Protein AF-A0A7J7IR38-F1 (afdb_monomer_lite)

Foldseek 3Di:
DPPPDDDDDDDDFDDDPNHGQDPVVLVVCLQVQVQVVNCSSVVHFDKKKFKWFFDDDPWLKTKTFTPDIPDAGGHAQFKFWWWKKKWFDDPPDPPDDTDDIFTAIWIKHFHWDDPVVCVVDPDDPDPPRGGTMIIIHGPPDPPPDVDDDDDDDDDDDDPSSVSVVVSSVVGGIIIMMIGTDHTRPDDDPDDPDPPPPDDDDDDD

Secondary structure (DSSP, 8-state):
-PPTTPPP--PPPPEETTEE--HHHHHHHHHTT-HHHHHHHHTS-EEEEEEEEEE--SSSSEEEEEEEESSPPS-SSEEEEEEEEEEEE--SSTTPPPPPPEEEEEEEEEEPPPGGGGGG----S-------EEEEEE---TT--SS-------S---HHHHHHHHHHHH-SEEEEEEEEEEEESS--S-SS------------

Structure (mmCIF, N/CA/C/O backbone):
data_AF-A0A7J7IR38-F1
#
_entry.id   AF-A0A7J7IR38-F1
#
loop_
_atom_site.group_PDB
_atom_site.id
_atom_site.type_symbol
_atom_site.label_atom_id
_atom_site.label_alt_id
_atom_site.label_comp_id
_atom_site.label_asym_id
_atom_site.label_entity_id
_atom_site.label_seq_id
_atom_site.pdbx_PDB_ins_code
_atom_site.Cartn_x
_atom_site.Cartn_y
_atom_site.Cartn_z
_atom_site.occupancy
_atom_site.B_iso_or_equiv
_atom_site.auth_seq_id
_atom_site.auth_comp_id
_atom_site.auth_asym_id
_atom_site.auth_atom_id
_atom_site.pdbx_PDB_model_num
ATOM 1 N N . MET A 1 1 ? -44.142 15.093 18.381 1.00 50.03 1 MET A N 1
ATOM 2 C CA . MET A 1 1 ? -44.569 13.919 17.598 1.00 50.03 1 MET A CA 1
ATOM 3 C C . MET A 1 1 ? -43.376 13.480 16.770 1.00 50.03 1 MET A C 1
ATOM 5 O O . MET A 1 1 ? -42.933 14.245 15.925 1.00 50.03 1 MET A O 1
ATOM 9 N N . SER A 1 2 ? -42.785 12.334 17.112 1.00 55.84 2 SER A N 1
ATOM 10 C CA . SER A 1 2 ? -41.841 11.638 16.227 1.00 55.84 2 SER A CA 1
ATOM 11 C C . SER A 1 2 ? -42.630 11.167 15.000 1.00 55.84 2 SER A C 1
ATOM 13 O O . SER A 1 2 ? -43.775 10.765 15.197 1.00 55.84 2 SER A O 1
ATOM 15 N N . PRO A 1 3 ? -42.102 11.240 13.768 1.00 60.88 3 PRO A N 1
ATOM 16 C CA . PRO A 1 3 ? -42.825 10.753 12.600 1.00 60.88 3 PRO A CA 1
ATOM 17 C C . PRO A 1 3 ? -43.054 9.245 12.753 1.00 60.88 3 PRO A C 1
ATOM 19 O O . PRO A 1 3 ? -42.098 8.482 12.913 1.00 60.88 3 PRO A O 1
ATOM 22 N N . ASP A 1 4 ? -44.322 8.835 12.768 1.00 63.75 4 ASP A N 1
ATOM 23 C CA . ASP A 1 4 ? -44.730 7.437 12.889 1.00 63.75 4 ASP A CA 1
ATOM 24 C C . ASP A 1 4 ? -44.111 6.611 11.749 1.00 63.75 4 ASP A C 1
ATOM 26 O O . ASP A 1 4 ? -44.234 6.964 10.576 1.00 63.75 4 ASP A O 1
ATOM 30 N N . GLY A 1 5 ? -43.416 5.521 12.098 1.00 79.94 5 GLY A N 1
ATOM 31 C CA . GLY A 1 5 ? -42.883 4.541 11.139 1.00 79.94 5 GLY A CA 1
ATOM 32 C C . GLY A 1 5 ? -41.358 4.380 11.075 1.00 79.94 5 GLY A C 1
ATOM 33 O O . GLY A 1 5 ? -40.891 3.497 10.361 1.00 79.94 5 GLY A O 1
ATOM 34 N N . TRP A 1 6 ? -40.567 5.162 11.817 1.00 80.38 6 TRP A N 1
ATOM 35 C CA . TRP A 1 6 ? -39.107 4.981 11.866 1.00 80.38 6 TRP A CA 1
ATOM 36 C C . TRP A 1 6 ? -38.689 4.061 13.018 1.00 80.38 6 TRP A C 1
ATOM 38 O O . TRP A 1 6 ? -38.962 4.350 14.182 1.00 80.38 6 TRP A O 1
ATOM 48 N N . VAL A 1 7 ? -37.991 2.968 12.694 1.00 83.81 7 VAL A N 1
ATOM 49 C CA . VAL A 1 7 ? -37.337 2.094 13.678 1.00 83.81 7 VAL A CA 1
ATOM 50 C C . VAL A 1 7 ? -35.882 2.529 13.807 1.00 83.81 7 VAL A C 1
ATOM 52 O O . VAL A 1 7 ? -35.126 2.489 12.840 1.00 83.81 7 VAL A O 1
ATOM 55 N N . PHE A 1 8 ? -35.498 2.957 15.007 1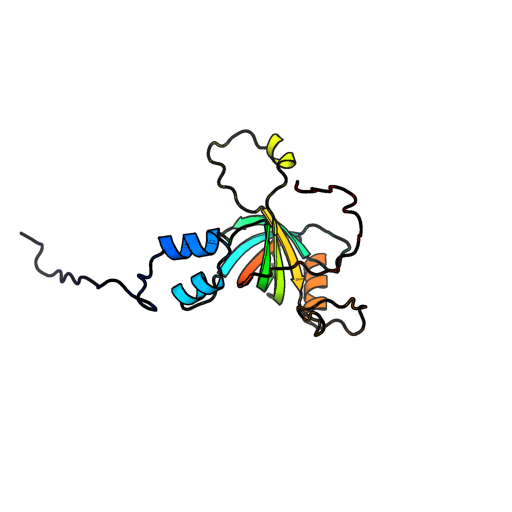.00 88.38 8 PHE A N 1
ATOM 56 C CA . PHE A 1 8 ? -34.117 3.293 15.330 1.00 88.38 8 PHE A CA 1
ATOM 57 C C . PHE A 1 8 ? -33.473 2.109 16.041 1.00 88.38 8 PHE A C 1
ATOM 59 O O . PHE A 1 8 ? -33.938 1.688 17.098 1.00 88.38 8 PHE A O 1
ATOM 66 N N . GLU A 1 9 ? -32.382 1.603 15.480 1.00 90.81 9 GLU A N 1
ATOM 67 C CA . GLU A 1 9 ? -31.562 0.575 16.105 1.00 90.81 9 GLU A CA 1
ATOM 68 C C . GLU A 1 9 ? -30.197 1.165 16.451 1.00 90.81 9 GLU A C 1
ATOM 70 O O . GLU A 1 9 ? -29.534 1.787 15.619 1.00 90.81 9 GLU A O 1
ATOM 75 N N . THR A 1 10 ? -29.774 0.992 17.702 1.00 93.19 10 THR A N 1
ATOM 76 C CA . THR A 1 10 ? -28.423 1.372 18.122 1.00 93.19 10 THR A CA 1
ATOM 77 C C . THR A 1 10 ? -27.516 0.164 18.010 1.00 93.19 10 THR A C 1
ATOM 79 O O . THR A 1 10 ? -27.647 -0.788 18.776 1.00 93.19 10 THR A O 1
ATOM 82 N N . VAL A 1 11 ? -26.565 0.224 17.082 1.00 93.81 11 VAL A N 1
ATOM 83 C CA . VAL A 1 11 ? -25.568 -0.834 16.924 1.00 93.81 11 VAL A CA 1
ATOM 84 C C . VAL A 1 11 ? -24.503 -0.690 18.020 1.00 93.81 11 VAL A C 1
ATOM 86 O O . VAL A 1 11 ? -23.908 0.387 18.155 1.00 93.81 11 VAL A O 1
ATOM 89 N N . PRO A 1 12 ? -24.240 -1.738 18.822 1.00 92.81 12 PRO A N 1
ATOM 90 C CA . PRO A 1 12 ? -23.190 -1.698 19.830 1.00 92.81 12 PRO A CA 1
ATOM 91 C C . PRO A 1 12 ? -21.798 -1.568 19.184 1.00 92.81 12 PRO A C 1
ATOM 93 O O . PRO A 1 12 ? -21.595 -1.959 18.033 1.00 92.81 12 PRO A O 1
ATOM 96 N N . PRO A 1 13 ? -20.802 -1.023 19.906 1.00 92.06 13 PRO A N 1
ATOM 97 C CA . PRO A 1 13 ? -19.456 -0.874 19.370 1.00 92.06 13 PRO A CA 1
ATOM 98 C C . PRO A 1 13 ? -18.820 -2.236 19.070 1.00 92.06 13 PRO A C 1
ATOM 100 O O . PRO A 1 13 ? -18.824 -3.133 19.910 1.00 92.06 13 PRO A O 1
ATOM 103 N N . VAL A 1 14 ? -18.200 -2.350 17.895 1.00 93.62 14 VAL A N 1
ATOM 104 C CA . VAL A 1 14 ? -17.443 -3.543 17.504 1.00 93.62 14 VAL A CA 1
ATOM 105 C C . VAL A 1 14 ? -16.131 -3.605 18.286 1.00 93.62 14 VAL A C 1
ATOM 107 O O . VAL A 1 14 ? -15.370 -2.630 18.334 1.00 93.62 14 VAL A O 1
ATOM 110 N N . LEU A 1 15 ? -15.869 -4.764 18.887 1.00 92.94 15 LEU A N 1
ATOM 111 C CA . LEU A 1 15 ? -14.636 -5.073 19.601 1.00 92.94 15 LEU A CA 1
ATOM 112 C C . LEU A 1 15 ? -13.869 -6.171 18.862 1.00 92.94 15 LEU A C 1
ATOM 114 O O . LEU A 1 15 ? -14.466 -7.140 18.403 1.00 92.94 15 LEU A O 1
ATOM 118 N N . GLN A 1 16 ? -12.548 -6.044 18.808 1.00 87.31 16 GLN A N 1
ATOM 119 C CA . GLN A 1 16 ? -11.640 -7.070 18.308 1.00 87.31 16 GLN A CA 1
ATOM 120 C C . GLN A 1 16 ? -10.489 -7.223 19.299 1.00 87.31 16 GLN A C 1
ATOM 122 O O . GLN A 1 16 ? -9.850 -6.235 19.656 1.00 87.31 16 GLN A O 1
ATOM 127 N N . ASP A 1 17 ? -10.263 -8.440 19.794 1.00 86.88 17 ASP A N 1
ATOM 128 C CA . ASP A 1 17 ? -9.280 -8.736 20.849 1.00 86.88 17 ASP A CA 1
ATOM 129 C C . ASP A 1 17 ? -9.435 -7.846 22.102 1.00 86.88 17 ASP A C 1
ATOM 131 O O . ASP A 1 17 ? -8.460 -7.409 22.709 1.00 86.88 17 ASP A O 1
ATOM 135 N N . GLY A 1 18 ? -10.682 -7.531 22.472 1.00 87.25 18 GLY A N 1
ATOM 136 C CA . GLY A 1 18 ? -11.005 -6.654 23.605 1.00 87.25 18 GLY A CA 1
ATOM 137 C C . GLY A 1 18 ? -10.846 -5.155 23.321 1.00 87.25 18 GLY A C 1
ATOM 138 O O . GLY A 1 18 ? -11.092 -4.329 24.197 1.00 87.25 18 GLY A O 1
ATOM 139 N N . GLU A 1 19 ? -10.479 -4.776 22.097 1.00 87.38 19 GLU A N 1
ATOM 140 C CA . GLU A 1 19 ? -10.237 -3.391 21.710 1.00 87.38 19 GLU A CA 1
ATOM 141 C C . GLU A 1 19 ? -11.331 -2.849 20.790 1.00 87.38 19 GLU A C 1
ATOM 143 O O . GLU A 1 19 ? -11.737 -3.496 19.828 1.00 87.38 19 GLU A O 1
ATOM 148 N N . LYS A 1 20 ? -11.777 -1.610 21.032 1.00 92.06 20 LYS A N 1
ATOM 149 C CA . LYS A 1 20 ? -12.749 -0.941 20.157 1.00 92.06 20 LYS A CA 1
ATOM 150 C C . LYS A 1 20 ? -12.165 -0.684 18.765 1.00 92.06 20 LYS A C 1
ATOM 152 O O . LYS A 1 20 ? -11.183 0.056 18.625 1.00 92.06 20 LYS A O 1
ATOM 157 N N . VAL A 1 21 ? -12.839 -1.211 17.746 1.00 93.31 21 VAL A N 1
ATOM 158 C CA . VAL A 1 21 ? -12.556 -0.931 16.335 1.00 93.31 21 VAL A CA 1
ATOM 159 C C . VAL A 1 21 ? -13.025 0.489 16.012 1.00 93.31 21 VAL A C 1
ATOM 161 O O . VAL A 1 21 ? -14.161 0.873 16.291 1.00 93.31 21 VAL A O 1
ATOM 164 N N . SER A 1 22 ? -12.127 1.320 15.478 1.00 93.88 22 SER A N 1
ATOM 165 C CA . SER A 1 22 ? -12.463 2.693 15.078 1.00 93.88 22 SER A CA 1
ATOM 166 C C . SER A 1 22 ? -11.486 3.249 14.047 1.00 93.88 22 SER A C 1
ATOM 168 O O . SER A 1 22 ? -10.279 3.003 14.120 1.00 93.88 22 SER A O 1
ATOM 170 N N . SER A 1 23 ? -11.978 4.099 13.145 1.00 91.19 23 SER A N 1
ATOM 171 C CA . SER A 1 23 ? -11.159 4.732 12.101 1.00 91.19 23 SER A CA 1
ATOM 172 C C . SER A 1 23 ? -10.002 5.554 12.679 1.00 91.19 23 SER A C 1
ATOM 174 O O . SER A 1 23 ? -8.892 5.534 12.156 1.00 91.19 23 SER A O 1
ATOM 176 N N . SER A 1 24 ? -10.214 6.235 13.810 1.00 92.31 24 SER A N 1
ATOM 177 C CA . SER A 1 24 ? -9.162 7.006 14.492 1.00 92.31 24 SER A CA 1
ATOM 178 C C . SER A 1 24 ? -8.029 6.141 15.044 1.00 92.31 24 SER A C 1
ATOM 180 O O . SER A 1 24 ? -6.928 6.640 15.274 1.00 92.31 24 SER A O 1
ATOM 182 N N . ARG A 1 25 ? -8.276 4.854 15.292 1.00 91.88 25 ARG A N 1
ATOM 183 C CA . ARG A 1 25 ? -7.247 3.914 15.737 1.00 91.88 25 ARG A CA 1
ATOM 184 C C . ARG A 1 25 ? -6.493 3.318 14.552 1.00 91.88 25 ARG A C 1
ATOM 186 O O . ARG A 1 25 ? -5.267 3.323 14.579 1.00 91.88 25 ARG A O 1
ATOM 193 N N . VAL A 1 26 ? -7.205 2.948 13.485 1.00 92.19 26 VAL A N 1
ATOM 194 C CA . VAL A 1 26 ? -6.598 2.543 12.205 1.00 92.19 26 VAL A CA 1
ATOM 195 C C . VAL A 1 26 ? -5.638 3.622 11.696 1.00 92.19 26 VAL A C 1
ATOM 197 O O . VAL A 1 26 ? -4.472 3.330 11.449 1.00 92.19 26 VAL A O 1
ATOM 200 N N . ARG A 1 27 ? -6.073 4.890 11.653 1.00 91.31 27 ARG A N 1
ATOM 201 C CA . ARG A 1 27 ? -5.214 6.018 11.248 1.00 91.31 27 ARG A CA 1
ATOM 202 C C . ARG A 1 27 ? -3.949 6.142 12.099 1.00 91.31 27 ARG A C 1
ATOM 204 O O . ARG A 1 27 ? -2.879 6.373 11.555 1.00 91.31 27 ARG A O 1
ATOM 211 N N . ARG A 1 28 ? -4.037 5.932 13.419 1.00 91.25 28 ARG A N 1
ATOM 212 C CA . ARG A 1 28 ? -2.861 5.941 14.312 1.00 91.25 28 ARG A CA 1
ATOM 213 C C . ARG A 1 28 ? -1.898 4.785 14.033 1.00 91.25 28 ARG A C 1
ATOM 215 O O . ARG A 1 28 ? -0.684 4.981 14.089 1.00 91.25 28 ARG A O 1
ATOM 222 N N . TYR A 1 29 ? -2.407 3.595 13.720 1.00 92.50 29 TYR A N 1
ATOM 223 C CA . TYR A 1 29 ? -1.554 2.477 13.312 1.00 92.50 29 TYR A CA 1
ATOM 224 C C . TYR A 1 29 ? -0.849 2.758 11.983 1.00 92.50 29 TYR A C 1
ATOM 226 O O . TYR A 1 29 ? 0.369 2.610 11.901 1.00 92.50 29 TYR A O 1
ATOM 234 N N . LEU A 1 30 ? -1.569 3.258 10.977 1.00 91.12 30 LEU A N 1
ATOM 235 C CA . LEU A 1 30 ? -0.978 3.629 9.688 1.00 91.12 30 LEU A CA 1
ATOM 236 C C . LEU A 1 30 ? 0.073 4.739 9.841 1.00 91.12 30 LEU A C 1
ATOM 238 O O . LEU A 1 30 ? 1.198 4.573 9.371 1.00 91.12 30 LEU A O 1
ATOM 242 N N . ALA A 1 31 ? -0.237 5.798 10.594 1.00 88.12 31 ALA A N 1
ATOM 243 C CA . ALA A 1 31 ? 0.672 6.915 10.867 1.00 88.12 31 ALA A CA 1
ATOM 244 C C . ALA A 1 31 ? 1.940 6.515 11.647 1.00 88.12 31 ALA A C 1
ATOM 246 O O . ALA A 1 31 ? 2.937 7.225 11.608 1.00 88.12 31 ALA A O 1
ATOM 247 N N . SER A 1 32 ? 1.932 5.372 12.341 1.00 86.06 32 SER A N 1
ATOM 248 C CA . SER A 1 32 ? 3.115 4.817 13.022 1.00 86.06 32 SER A CA 1
ATOM 249 C C . SER A 1 32 ? 3.818 3.711 12.222 1.00 86.06 32 SER A C 1
ATOM 251 O O . SER A 1 32 ? 4.798 3.126 12.690 1.00 86.06 32 SER A O 1
ATOM 253 N N . GLY A 1 33 ? 3.335 3.408 11.012 1.00 86.25 33 GLY A N 1
ATOM 254 C CA . GLY A 1 33 ? 3.845 2.333 10.163 1.00 86.25 33 GLY A CA 1
ATOM 255 C C . GLY A 1 33 ? 3.491 0.924 10.654 1.00 86.25 33 GLY A C 1
ATOM 256 O O . GLY A 1 33 ? 4.053 -0.052 10.160 1.00 86.25 33 GLY A O 1
ATOM 257 N N . ARG A 1 34 ? 2.558 0.800 11.605 1.00 89.31 34 ARG A N 1
ATOM 258 C CA . ARG A 1 34 ? 2.050 -0.456 12.182 1.00 89.31 34 ARG A CA 1
ATOM 259 C C . ARG A 1 34 ? 0.974 -1.079 11.286 1.00 89.31 34 ARG A C 1
ATOM 261 O O . ARG A 1 34 ? -0.191 -1.209 11.657 1.00 89.31 34 ARG A O 1
ATOM 268 N N . VAL A 1 35 ? 1.361 -1.408 10.053 1.00 91.75 35 VAL A N 1
ATOM 269 C CA . VAL A 1 35 ? 0.433 -1.850 8.995 1.00 91.75 35 VAL A CA 1
ATOM 270 C C . VAL A 1 35 ? -0.235 -3.194 9.293 1.00 91.75 35 VAL A C 1
ATOM 272 O O . VAL A 1 35 ? -1.370 -3.401 8.881 1.00 91.75 35 VAL A O 1
ATOM 275 N N . ARG A 1 36 ? 0.410 -4.080 10.066 1.00 91.88 36 ARG A N 1
ATOM 276 C CA . ARG A 1 36 ? -0.180 -5.367 10.474 1.00 91.88 36 ARG A CA 1
ATOM 277 C C . ARG A 1 36 ? -1.319 -5.178 11.469 1.00 91.88 36 ARG A C 1
ATOM 279 O O . ARG A 1 36 ? -2.350 -5.829 11.361 1.00 91.88 36 ARG A O 1
ATOM 286 N N . GLU A 1 37 ? -1.159 -4.267 12.419 1.00 92.25 37 GLU A N 1
ATOM 287 C CA . GLU A 1 37 ? -2.188 -3.951 13.405 1.00 92.25 37 GLU A CA 1
ATOM 288 C C . GLU A 1 37 ? -3.359 -3.197 12.782 1.00 92.25 37 GLU A C 1
ATOM 290 O O . GLU A 1 37 ? -4.508 -3.461 13.136 1.00 92.25 37 GLU A O 1
ATOM 295 N N . ALA A 1 38 ? -3.079 -2.315 11.815 1.00 93.06 38 ALA A N 1
ATOM 296 C CA . ALA A 1 38 ? -4.115 -1.723 10.976 1.00 93.06 38 ALA A CA 1
ATOM 297 C C . ALA A 1 38 ? -4.872 -2.804 10.190 1.00 93.06 38 ALA A C 1
ATOM 299 O O . ALA A 1 38 ? -6.099 -2.809 10.207 1.00 93.06 38 ALA A O 1
ATOM 300 N N . ALA A 1 39 ? -4.153 -3.744 9.567 1.00 92.44 39 ALA A N 1
ATOM 301 C CA . ALA A 1 39 ? -4.761 -4.806 8.777 1.00 92.44 39 ALA A CA 1
ATOM 302 C C . ALA A 1 39 ? -5.636 -5.739 9.621 1.00 92.44 39 ALA A C 1
ATOM 304 O O . ALA A 1 39 ? -6.760 -6.043 9.234 1.00 92.44 39 ALA A O 1
ATOM 305 N N . ARG A 1 40 ? -5.164 -6.117 10.818 1.00 91.94 40 ARG A N 1
ATOM 306 C CA . ARG A 1 40 ? -5.957 -6.878 11.792 1.00 91.94 40 ARG A CA 1
ATOM 307 C C . ARG A 1 40 ? -7.265 -6.153 12.102 1.00 91.94 40 ARG A C 1
ATOM 309 O O . ARG A 1 40 ? -8.317 -6.765 12.009 1.00 91.94 40 ARG A O 1
ATOM 316 N N . MET A 1 41 ? -7.197 -4.852 12.399 1.00 92.75 41 MET A N 1
ATOM 317 C CA . MET A 1 41 ? -8.370 -4.033 12.734 1.00 92.75 41 MET A CA 1
ATOM 318 C C . MET A 1 41 ? -9.377 -3.880 11.587 1.00 92.75 41 MET A C 1
ATOM 320 O O . MET A 1 41 ? -10.560 -3.660 11.831 1.00 92.75 41 MET A O 1
ATOM 324 N N . LEU A 1 42 ? -8.896 -3.932 10.347 1.00 91.69 42 LEU A N 1
ATOM 325 C CA . LEU A 1 42 ? -9.712 -3.820 9.140 1.00 91.69 42 LEU A CA 1
ATOM 326 C C . LEU A 1 42 ? -10.203 -5.177 8.617 1.00 91.69 42 LEU A C 1
ATOM 328 O O . LEU A 1 42 ? -10.996 -5.188 7.680 1.00 91.69 42 LEU A O 1
ATOM 332 N N . ASP A 1 43 ? -9.704 -6.283 9.177 1.00 91.94 43 ASP A N 1
ATOM 333 C CA . ASP A 1 43 ? -9.851 -7.647 8.649 1.00 91.94 43 ASP A CA 1
ATOM 334 C C . ASP A 1 43 ? -9.405 -7.791 7.176 1.00 91.94 43 ASP A C 1
ATOM 336 O O . ASP A 1 43 ? -9.915 -8.596 6.402 1.00 91.94 43 ASP A O 1
ATOM 340 N N . ARG A 1 44 ? -8.452 -6.949 6.753 1.00 93.00 44 ARG A N 1
ATOM 341 C CA . ARG A 1 44 ? -7.862 -6.930 5.404 1.00 93.00 44 ARG A CA 1
ATOM 342 C C . ARG A 1 44 ? -6.589 -6.096 5.385 1.00 93.00 44 ARG A C 1
ATOM 344 O O . ARG A 1 44 ? -6.423 -5.206 6.214 1.00 93.00 44 ARG A O 1
ATOM 351 N N . PHE A 1 45 ? -5.719 -6.309 4.401 1.00 94.06 45 PHE A N 1
ATOM 352 C CA . PHE A 1 45 ? -4.569 -5.427 4.192 1.00 94.06 45 PHE A CA 1
ATOM 353 C C . PHE A 1 45 ? -5.008 -3.998 3.855 1.00 94.06 45 PHE A C 1
ATOM 355 O O . PHE A 1 45 ? -6.025 -3.777 3.193 1.00 94.06 45 PHE A O 1
ATOM 362 N N . HIS A 1 46 ? -4.233 -3.019 4.326 1.00 93.81 46 HIS A N 1
ATOM 363 C CA . HIS A 1 46 ? -4.433 -1.631 3.922 1.00 93.81 46 HIS A CA 1
ATOM 364 C C . HIS A 1 46 ? -4.007 -1.481 2.466 1.00 93.81 46 HIS A C 1
ATOM 366 O O . HIS A 1 46 ? -2.891 -1.868 2.116 1.00 93.81 46 HIS A O 1
ATOM 372 N N . CYS A 1 47 ? -4.878 -0.898 1.649 1.00 94.62 47 CYS A N 1
ATOM 373 C CA . CYS A 1 47 ? -4.583 -0.580 0.262 1.00 94.62 47 CYS A CA 1
ATOM 374 C C . CYS A 1 47 ? -4.621 0.930 0.065 1.00 94.62 47 CYS A C 1
ATOM 376 O O . CYS A 1 47 ? -5.470 1.619 0.632 1.00 94.62 47 CYS A O 1
ATOM 378 N N . THR A 1 48 ? -3.727 1.436 -0.770 1.00 93.38 48 THR A N 1
ATOM 379 C CA . THR A 1 48 ? -3.803 2.807 -1.269 1.00 93.38 48 THR A CA 1
ATOM 380 C C . THR A 1 48 ? -3.553 2.833 -2.768 1.00 93.38 48 THR A C 1
ATOM 382 O O . THR A 1 48 ? -2.844 1.973 -3.295 1.00 93.38 48 THR A O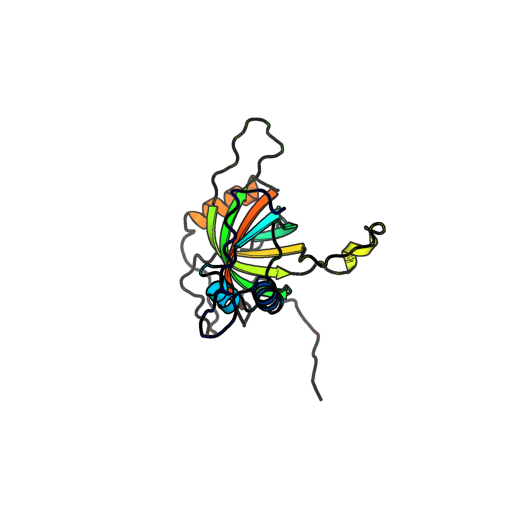 1
ATOM 385 N N . THR A 1 49 ? -4.113 3.837 -3.426 1.00 94.62 49 THR A N 1
ATOM 386 C CA . THR A 1 49 ? -3.900 4.117 -4.840 1.00 94.62 49 THR A CA 1
ATOM 387 C C . THR A 1 49 ? -3.162 5.441 -4.957 1.00 94.62 49 THR A C 1
ATOM 389 O O . THR A 1 49 ? -3.515 6.414 -4.285 1.00 94.62 49 THR A O 1
ATOM 392 N N . ALA A 1 50 ? -2.158 5.488 -5.821 1.00 92.75 50 ALA A N 1
ATOM 393 C CA . ALA A 1 50 ? -1.461 6.703 -6.202 1.00 92.75 50 ALA A CA 1
ATOM 394 C C . ALA A 1 50 ? -1.503 6.890 -7.712 1.00 92.75 50 ALA A C 1
ATOM 396 O O . ALA A 1 50 ? -1.357 5.928 -8.469 1.00 92.75 50 ALA A O 1
ATOM 397 N N . ARG A 1 51 ? -1.624 8.144 -8.145 1.00 91.06 51 ARG A N 1
ATOM 398 C CA . ARG A 1 51 ? -1.220 8.524 -9.496 1.00 91.06 51 ARG A CA 1
ATOM 399 C C . ARG A 1 51 ? 0.240 8.936 -9.464 1.00 91.06 51 ARG A C 1
ATOM 401 O O . ARG A 1 51 ? 0.639 9.756 -8.637 1.00 91.06 51 ARG A O 1
ATOM 408 N N . CYS A 1 52 ? 1.016 8.352 -10.359 1.00 90.38 52 CYS A N 1
ATOM 409 C CA . CYS A 1 52 ? 2.459 8.447 -10.361 1.00 90.38 52 CYS A CA 1
ATOM 410 C C . CYS A 1 52 ? 2.994 8.830 -11.737 1.00 90.38 52 CYS A C 1
ATOM 412 O O . CYS A 1 52 ? 2.460 8.413 -12.766 1.00 90.38 52 CYS A O 1
ATOM 414 N N . LEU A 1 53 ? 4.111 9.548 -11.741 1.00 86.00 5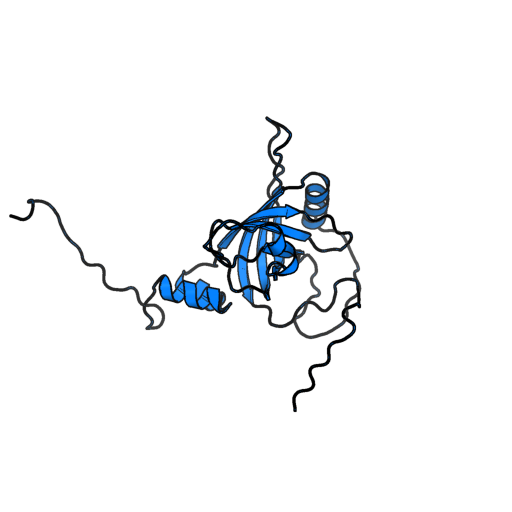3 LEU A N 1
ATOM 415 C CA . LEU A 1 53 ? 4.946 9.781 -12.911 1.00 86.00 53 LEU A CA 1
ATOM 416 C C . LEU A 1 53 ? 6.244 8.997 -12.762 1.00 86.00 53 LEU A C 1
ATOM 418 O O . LEU A 1 53 ? 6.891 9.060 -11.717 1.00 86.00 53 LEU A O 1
ATOM 422 N N . ALA A 1 54 ? 6.628 8.262 -13.801 1.00 83.25 54 ALA A N 1
ATOM 423 C CA . ALA A 1 54 ? 7.885 7.531 -13.797 1.00 83.25 54 ALA A CA 1
ATOM 424 C C . ALA A 1 54 ? 9.081 8.466 -13.950 1.00 83.25 54 ALA A C 1
ATOM 426 O O . ALA A 1 54 ? 9.161 9.267 -14.883 1.00 83.25 54 ALA A O 1
ATOM 427 N N . ILE A 1 55 ? 10.055 8.290 -13.064 1.00 77.94 55 ILE A N 1
ATOM 428 C CA . ILE A 1 55 ? 11.383 8.868 -13.200 1.00 77.94 55 ILE A CA 1
ATOM 429 C C . ILE A 1 55 ? 12.215 7.843 -13.967 1.00 77.94 55 ILE A C 1
ATOM 431 O O . ILE A 1 55 ? 12.416 6.721 -13.505 1.00 77.94 55 ILE A O 1
ATOM 435 N N . ARG A 1 56 ? 12.689 8.209 -15.164 1.00 66.19 56 ARG A N 1
ATOM 436 C CA . ARG A 1 56 ? 13.605 7.347 -15.920 1.00 66.19 56 ARG A CA 1
ATOM 437 C C . ARG A 1 56 ? 14.903 7.201 -15.130 1.00 66.19 56 ARG A C 1
ATOM 439 O O . ARG A 1 56 ? 15.699 8.138 -15.091 1.00 66.19 56 ARG A O 1
ATOM 446 N N . ASN A 1 57 ? 15.128 6.020 -14.573 1.00 58.25 57 ASN A N 1
ATOM 447 C CA . ASN A 1 57 ? 16.392 5.655 -13.962 1.00 58.25 57 ASN A CA 1
ATOM 448 C C . ASN A 1 57 ? 17.013 4.441 -14.665 1.00 58.25 57 ASN A C 1
ATOM 450 O O . ASN A 1 57 ? 16.291 3.607 -15.207 1.00 58.25 57 ASN A O 1
ATOM 454 N N . PRO A 1 58 ? 18.350 4.331 -14.659 1.00 52.69 58 PRO A N 1
ATOM 455 C CA . PRO A 1 58 ? 19.065 3.191 -15.224 1.00 52.69 58 PRO A CA 1
ATOM 456 C C . PRO A 1 58 ? 19.169 1.986 -14.269 1.00 52.69 58 PRO A C 1
ATOM 458 O O . PRO A 1 58 ? 19.898 1.046 -14.577 1.00 52.69 58 PRO A O 1
ATOM 461 N N . ASP A 1 59 ? 18.552 2.029 -13.085 1.00 60.12 59 ASP A N 1
ATOM 462 C CA . ASP A 1 59 ? 18.677 0.987 -12.064 1.00 60.12 59 ASP A CA 1
ATOM 463 C C . ASP A 1 59 ? 17.543 -0.053 -12.126 1.00 60.12 59 ASP A C 1
ATOM 465 O O . ASP A 1 59 ? 16.527 0.144 -12.779 1.00 60.12 59 ASP A O 1
ATOM 469 N N . GLU A 1 60 ? 17.717 -1.185 -11.433 1.00 63.25 60 GLU A N 1
ATOM 470 C CA . GLU A 1 60 ? 16.730 -2.283 -11.352 1.00 63.25 60 GLU A CA 1
ATOM 471 C C . GLU A 1 60 ? 15.470 -1.914 -10.528 1.00 63.25 60 GLU A C 1
ATOM 473 O O . GLU A 1 60 ? 14.730 -2.795 -10.088 1.00 63.25 60 GLU A O 1
ATOM 478 N N . SER A 1 61 ? 15.247 -0.626 -10.243 1.00 71.88 61 SER A N 1
ATOM 479 C CA . SER A 1 61 ? 14.144 -0.142 -9.414 1.00 71.88 61 SER A CA 1
ATOM 480 C C . SER A 1 61 ? 13.246 0.813 -10.186 1.00 71.88 61 SER A C 1
ATOM 482 O O . SER A 1 61 ? 13.689 1.577 -11.041 1.00 71.88 61 SER A O 1
ATOM 484 N N . LEU A 1 62 ? 11.956 0.772 -9.870 1.00 78.56 62 LEU A N 1
ATOM 485 C CA . LEU A 1 62 ? 10.988 1.707 -10.408 1.00 78.56 62 LEU A CA 1
ATOM 486 C C . LEU A 1 62 ? 10.868 2.908 -9.468 1.00 78.56 62 LEU A C 1
ATOM 488 O O . LEU A 1 62 ? 10.249 2.817 -8.406 1.00 78.56 62 LEU A O 1
ATOM 492 N N . ASP A 1 63 ? 11.442 4.034 -9.887 1.00 83.56 63 ASP A N 1
ATOM 493 C CA . ASP A 1 63 ? 11.279 5.324 -9.223 1.00 83.56 63 ASP A CA 1
ATOM 494 C C . ASP A 1 63 ? 10.088 6.093 -9.782 1.00 83.56 63 ASP A C 1
ATOM 496 O O . ASP A 1 63 ? 9.978 6.339 -10.983 1.00 83.56 63 ASP A O 1
ATOM 500 N N . LEU A 1 64 ? 9.217 6.527 -8.879 1.00 87.06 64 LEU A N 1
ATOM 501 C CA . LEU A 1 64 ? 7.996 7.246 -9.193 1.00 87.06 64 LEU A CA 1
ATOM 502 C C . LEU A 1 64 ? 7.878 8.508 -8.344 1.00 87.06 64 LEU A C 1
ATOM 504 O O . LEU A 1 64 ? 8.094 8.481 -7.129 1.00 87.06 64 LEU A O 1
ATOM 508 N N . THR A 1 65 ? 7.452 9.596 -8.973 1.00 88.06 65 THR A N 1
ATOM 509 C CA . THR A 1 65 ? 6.903 10.761 -8.279 1.00 88.06 65 THR A CA 1
ATOM 510 C C . THR A 1 65 ? 5.404 10.568 -8.121 1.00 88.06 65 THR A C 1
ATOM 512 O O . THR A 1 65 ? 4.712 10.335 -9.106 1.00 88.06 65 THR A O 1
ATOM 515 N N . VAL A 1 66 ? 4.897 10.674 -6.898 1.00 89.56 66 VAL A N 1
ATOM 516 C CA . VAL A 1 66 ? 3.464 10.633 -6.609 1.00 89.56 66 VAL A CA 1
ATOM 517 C C . VAL A 1 66 ? 2.876 12.019 -6.833 1.00 89.56 66 VAL A C 1
ATOM 519 O O . VAL A 1 66 ? 3.275 12.977 -6.176 1.00 89.56 66 VAL A O 1
ATOM 522 N N . GLU A 1 67 ? 1.921 12.119 -7.751 1.00 87.25 67 GLU A N 1
ATOM 523 C CA . GLU A 1 67 ? 1.159 13.347 -7.986 1.00 87.25 67 GLU A CA 1
ATOM 524 C C . GLU A 1 67 ? 0.057 13.507 -6.942 1.00 87.25 67 GLU A C 1
ATOM 526 O O . GLU A 1 67 ? -0.139 14.585 -6.384 1.00 87.25 67 GLU A O 1
ATOM 531 N N . CYS A 1 68 ? -0.670 12.422 -6.671 1.00 86.62 68 CYS A N 1
ATOM 532 C CA . CYS A 1 68 ? -1.719 12.402 -5.667 1.00 86.62 68 CYS A CA 1
ATOM 533 C C . CYS A 1 68 ? -1.977 10.991 -5.139 1.00 86.62 68 CYS A C 1
ATOM 535 O O . CYS A 1 68 ? -1.801 9.992 -5.842 1.00 86.62 68 CYS A O 1
ATOM 537 N N . TRP A 1 69 ? -2.442 10.941 -3.894 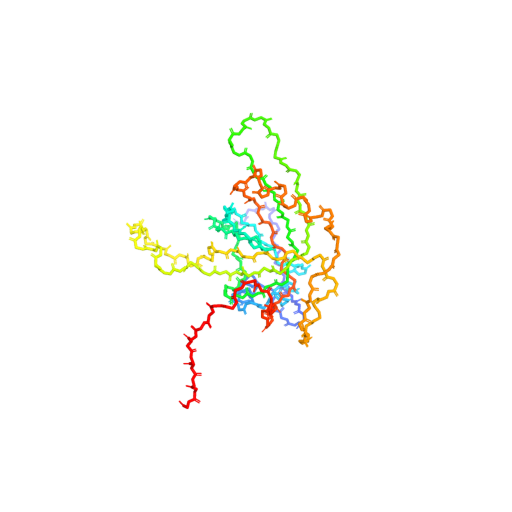1.00 88.94 69 TRP A N 1
ATOM 538 C CA . TRP A 1 69 ? -2.960 9.742 -3.250 1.00 88.94 69 TRP A CA 1
ATOM 539 C C . TRP A 1 69 ? -4.485 9.783 -3.239 1.00 88.94 69 TRP A C 1
ATOM 541 O O . TRP A 1 69 ? -5.076 10.817 -2.937 1.00 88.94 69 TRP A O 1
ATOM 551 N N . GLU A 1 70 ? -5.126 8.649 -3.502 1.00 88.88 70 GLU A N 1
ATOM 552 C CA . GLU A 1 70 ? -6.565 8.493 -3.270 1.00 88.88 70 GLU A CA 1
ATOM 553 C C . GLU A 1 70 ? -6.866 8.379 -1.767 1.00 88.88 70 GLU A C 1
ATOM 555 O O . GLU A 1 70 ? -7.857 8.913 -1.277 1.00 88.88 70 GLU A O 1
ATOM 560 N N . ASN A 1 71 ? -5.984 7.704 -1.021 1.00 83.81 71 ASN A N 1
ATOM 561 C CA . ASN A 1 71 ? -6.098 7.501 0.421 1.00 83.81 71 ASN A CA 1
ATOM 562 C C . ASN A 1 71 ? -4.736 7.655 1.103 1.00 83.81 71 ASN A C 1
ATOM 564 O O . ASN A 1 71 ? -3.698 7.340 0.522 1.00 83.81 71 ASN A O 1
ATOM 568 N N . GLN A 1 72 ? -4.732 8.076 2.371 1.00 82.75 72 GLN A N 1
ATOM 569 C CA . GLN A 1 72 ? -3.484 8.307 3.097 1.00 82.75 72 GLN A CA 1
ATOM 570 C C . GLN A 1 72 ? -2.629 7.021 3.163 1.00 82.75 72 GLN A C 1
ATOM 572 O O . GLN A 1 72 ? -3.108 5.982 3.647 1.00 82.75 72 GLN A O 1
ATOM 577 N N . PRO A 1 73 ? -1.371 7.059 2.688 1.00 88.69 73 PRO A N 1
ATOM 578 C CA . PRO A 1 73 ? -0.464 5.934 2.842 1.00 88.69 73 PRO A CA 1
ATOM 579 C C . PRO A 1 73 ? -0.045 5.768 4.315 1.00 88.69 73 PRO A C 1
ATOM 581 O O . PRO A 1 73 ? -0.230 6.671 5.137 1.00 88.69 73 PRO A O 1
ATOM 584 N N . PRO A 1 74 ? 0.532 4.614 4.687 1.00 89.56 74 PRO A N 1
ATOM 585 C CA . PRO A 1 74 ? 1.243 4.464 5.950 1.00 89.56 74 PRO A CA 1
ATOM 586 C C . PRO A 1 74 ? 2.405 5.459 6.074 1.00 89.56 74 PRO A C 1
ATOM 588 O O . PRO A 1 74 ? 2.785 6.120 5.110 1.00 89.56 74 PRO A O 1
ATOM 591 N N . ALA A 1 75 ? 2.984 5.529 7.273 1.00 87.06 75 ALA A N 1
ATOM 592 C CA . ALA A 1 75 ? 4.119 6.394 7.587 1.00 87.06 75 ALA A CA 1
ATOM 593 C C . ALA A 1 75 ? 5.206 6.413 6.491 1.00 87.06 75 ALA A C 1
ATOM 595 O O . ALA A 1 75 ? 5.667 5.368 6.031 1.00 87.06 75 ALA A O 1
ATOM 596 N N . SER A 1 76 ? 5.645 7.614 6.122 1.00 85.62 76 SER A N 1
ATOM 597 C CA . SER A 1 76 ? 6.730 7.826 5.167 1.00 85.62 76 SER A CA 1
ATOM 598 C C . SER A 1 76 ? 8.097 7.431 5.743 1.00 85.62 76 SER A C 1
ATOM 600 O O . SER A 1 76 ? 8.236 7.015 6.900 1.00 85.62 76 SER A O 1
ATOM 602 N N . MET A 1 77 ? 9.123 7.546 4.900 1.00 83.50 77 MET A N 1
ATOM 603 C CA . MET A 1 77 ? 10.530 7.257 5.180 1.00 83.50 77 MET A CA 1
ATOM 604 C C . MET A 1 77 ? 10.770 5.816 5.641 1.00 83.50 77 MET A C 1
ATOM 606 O O . MET A 1 77 ? 11.640 5.533 6.469 1.00 83.50 77 MET A O 1
ATOM 610 N N . ARG A 1 78 ? 9.985 4.881 5.098 1.00 83.38 78 ARG A N 1
ATOM 611 C CA . ARG A 1 78 ? 9.954 3.473 5.507 1.00 83.38 78 ARG A CA 1
ATOM 612 C C . ARG A 1 78 ? 9.861 2.542 4.310 1.00 83.38 78 ARG A C 1
ATOM 614 O O . ARG A 1 78 ? 9.345 2.907 3.257 1.00 83.38 78 ARG A O 1
ATOM 621 N N . PHE A 1 79 ? 10.372 1.330 4.508 1.00 87.62 79 PHE A N 1
ATOM 622 C CA . PHE A 1 79 ? 10.256 0.233 3.559 1.00 87.62 79 PHE A CA 1
ATOM 623 C C . PHE A 1 79 ? 9.097 -0.670 3.949 1.00 87.62 79 PHE A C 1
ATOM 625 O O . PHE A 1 79 ? 8.974 -1.076 5.106 1.00 87.62 79 PHE A O 1
ATOM 632 N N . TYR A 1 80 ? 8.291 -1.025 2.966 1.00 87.50 80 TYR A N 1
ATOM 633 C CA . TYR A 1 80 ? 7.167 -1.924 3.107 1.00 87.50 80 TYR A CA 1
ATOM 634 C C . TYR A 1 80 ? 7.310 -3.090 2.148 1.00 87.50 80 TYR A C 1
ATOM 636 O O . TYR A 1 80 ? 7.802 -2.944 1.035 1.00 87.50 80 TYR A O 1
ATOM 644 N N . GLU A 1 81 ? 6.869 -4.253 2.591 1.00 90.12 81 GLU A N 1
ATOM 645 C CA . GLU A 1 81 ? 6.534 -5.343 1.695 1.00 90.12 81 GLU A CA 1
ATOM 646 C C . GLU A 1 81 ? 5.110 -5.104 1.203 1.00 90.12 81 GLU A C 1
ATOM 648 O O . GLU A 1 81 ? 4.175 -4.991 2.008 1.00 90.12 81 GLU A O 1
ATOM 653 N N . CYS A 1 82 ? 4.960 -5.015 -0.112 1.00 90.50 82 CYS A N 1
ATOM 654 C CA . CYS A 1 82 ? 3.696 -4.727 -0.755 1.00 90.50 82 CYS A CA 1
ATOM 655 C C . CYS A 1 82 ? 3.393 -5.749 -1.838 1.00 90.50 82 CYS A C 1
ATOM 657 O O . CYS A 1 82 ? 4.287 -6.271 -2.499 1.00 90.50 82 CYS A O 1
ATOM 659 N N . ARG A 1 83 ? 2.106 -5.950 -2.089 1.00 92.56 83 ARG A N 1
ATOM 660 C CA . ARG A 1 83 ? 1.656 -6.385 -3.404 1.00 92.56 83 ARG A CA 1
ATOM 661 C C . ARG A 1 83 ? 1.313 -5.145 -4.217 1.00 92.56 83 ARG A C 1
ATOM 663 O O . ARG A 1 83 ? 0.541 -4.304 -3.760 1.00 92.56 83 ARG A O 1
ATOM 670 N N . VAL A 1 84 ? 1.926 -5.023 -5.385 1.00 90.56 84 VAL A N 1
ATOM 671 C CA . VAL A 1 84 ? 1.829 -3.857 -6.261 1.00 90.56 84 VAL A CA 1
ATOM 672 C C . VAL A 1 84 ? 1.009 -4.224 -7.485 1.00 90.56 84 VAL A C 1
ATOM 674 O O . VAL A 1 84 ? 1.220 -5.273 -8.092 1.00 90.56 84 VAL A O 1
ATOM 677 N N . GLU A 1 85 ? 0.080 -3.349 -7.849 1.00 91.50 85 GLU A N 1
ATOM 678 C CA . GLU A 1 85 ? -0.606 -3.378 -9.136 1.00 91.50 85 GLU A CA 1
ATOM 679 C C . GLU A 1 85 ? -0.297 -2.074 -9.874 1.00 91.50 85 GLU A C 1
ATOM 681 O O . GLU A 1 85 ? -0.590 -0.990 -9.375 1.00 91.50 85 GLU A O 1
ATOM 686 N N . LEU A 1 86 ? 0.334 -2.181 -11.041 1.00 87.88 86 LEU A N 1
ATOM 687 C CA . LEU A 1 86 ? 0.663 -1.061 -11.914 1.00 87.88 86 LEU A CA 1
ATOM 688 C C . LEU A 1 86 ? -0.258 -1.070 -13.126 1.00 87.88 86 LEU A C 1
ATOM 690 O O . LEU A 1 86 ? -0.317 -2.049 -13.869 1.00 87.88 86 LEU A O 1
ATOM 694 N N . GLN A 1 87 ? -0.926 0.050 -13.356 1.00 88.94 87 GLN A N 1
ATOM 695 C CA . GLN A 1 87 ? -1.683 0.328 -14.564 1.00 88.94 87 GLN A CA 1
ATOM 696 C C . GLN A 1 87 ? -0.963 1.443 -15.332 1.00 88.94 87 GLN A C 1
ATOM 698 O O . GLN A 1 87 ? -1.052 2.606 -14.935 1.00 88.94 87 GLN A O 1
ATOM 703 N N . PRO A 1 88 ? -0.252 1.124 -16.427 1.00 86.25 88 PRO A N 1
ATOM 704 C CA . PRO A 1 88 ? 0.314 2.146 -17.301 1.00 86.25 88 PRO A CA 1
ATOM 705 C C . PRO A 1 88 ? -0.817 2.945 -17.957 1.00 86.25 88 PRO A C 1
ATOM 707 O O . PRO A 1 88 ? -1.847 2.368 -18.323 1.00 86.25 88 PRO A O 1
ATOM 710 N N . MET A 1 89 ? -0.644 4.259 -18.086 1.00 82.62 89 MET A N 1
ATOM 711 C CA . MET A 1 89 ? -1.675 5.169 -18.588 1.00 82.62 89 MET A CA 1
ATOM 712 C C . MET A 1 89 ? -1.255 5.803 -19.919 1.00 82.62 89 MET A C 1
ATOM 714 O O . MET A 1 89 ? -0.223 6.468 -20.004 1.00 82.62 89 MET A O 1
ATOM 718 N N . ASN A 1 90 ? -2.095 5.656 -20.946 1.00 75.31 90 ASN A N 1
ATOM 719 C CA . ASN A 1 90 ? -1.917 6.273 -22.261 1.00 75.31 90 ASN A CA 1
ATOM 720 C C . ASN A 1 90 ? -2.755 7.554 -22.374 1.00 75.31 90 ASN A C 1
ATOM 722 O O . ASN A 1 90 ? -3.830 7.555 -22.970 1.00 75.31 90 ASN A O 1
ATOM 726 N N . PHE A 1 91 ? -2.266 8.667 -21.827 1.00 63.97 91 PHE A N 1
ATOM 727 C CA . PHE A 1 91 ? -2.977 9.951 -21.929 1.00 63.97 91 PHE A CA 1
ATOM 728 C C . PHE A 1 91 ? -2.893 10.592 -23.324 1.00 63.97 91 PHE A C 1
ATOM 730 O O . PHE A 1 91 ? -3.778 11.349 -23.707 1.00 63.97 91 PHE A O 1
ATOM 737 N N . GLU A 1 92 ? -1.852 10.284 -24.102 1.00 60.88 92 GLU A N 1
ATOM 738 C CA . GLU A 1 92 ? -1.568 10.983 -25.366 1.00 60.88 92 GLU A CA 1
ATOM 739 C C . GLU A 1 92 ? -2.254 10.370 -26.596 1.00 60.88 92 GLU A C 1
ATOM 741 O O . GLU A 1 92 ? -2.282 10.981 -27.664 1.00 60.88 92 GLU A O 1
ATOM 746 N N . ARG A 1 93 ? -2.816 9.161 -26.480 1.00 60.81 93 ARG A N 1
ATOM 747 C CA . ARG A 1 93 ? -3.413 8.442 -27.615 1.00 60.81 93 ARG A CA 1
ATOM 748 C C . ARG A 1 93 ? -4.882 8.149 -27.363 1.00 60.81 93 ARG A C 1
ATOM 750 O O . ARG A 1 93 ? -5.251 7.043 -26.976 1.00 60.81 93 ARG A O 1
ATOM 757 N N . ASN A 1 94 ? -5.718 9.151 -27.628 1.00 58.56 94 ASN A N 1
ATOM 758 C CA . ASN A 1 94 ? -7.173 9.014 -27.606 1.00 58.56 94 ASN A CA 1
ATOM 759 C C . ASN A 1 94 ? -7.613 7.748 -28.362 1.00 58.56 94 ASN A C 1
ATOM 761 O O . ASN A 1 94 ? -7.307 7.581 -29.542 1.00 58.56 94 ASN A O 1
ATOM 765 N N . GLY A 1 95 ? -8.326 6.856 -27.670 1.00 65.75 95 GLY A N 1
ATOM 766 C CA . GLY A 1 95 ? -8.863 5.614 -28.235 1.00 65.75 95 GLY A CA 1
ATOM 767 C C . GLY A 1 95 ? -7.922 4.404 -28.209 1.00 65.75 95 GLY A C 1
ATOM 768 O O . GLY A 1 95 ? -8.365 3.310 -28.555 1.00 65.75 95 GLY A O 1
ATOM 769 N N . VAL A 1 96 ? -6.665 4.547 -27.772 1.00 71.38 96 VAL A N 1
ATOM 770 C CA . VAL A 1 96 ? -5.793 3.392 -27.517 1.00 71.38 96 VAL A CA 1
ATOM 771 C C . VAL A 1 96 ? -6.069 2.882 -26.102 1.00 71.38 96 VAL A C 1
ATOM 773 O O . VAL A 1 96 ? -5.963 3.663 -25.154 1.00 71.38 96 VAL A O 1
ATOM 776 N N . PRO A 1 97 ? -6.429 1.598 -25.923 1.00 75.38 97 PRO A N 1
ATOM 777 C CA . PRO A 1 97 ? -6.624 1.049 -24.591 1.00 75.38 97 PRO A CA 1
ATOM 778 C C . PRO A 1 97 ? -5.321 1.141 -23.796 1.00 75.38 97 PRO A C 1
ATOM 780 O O . PRO A 1 97 ? -4.223 1.003 -24.345 1.00 75.38 97 PRO A O 1
ATOM 783 N N . ASN A 1 98 ? -5.446 1.369 -22.492 1.00 76.06 98 ASN A N 1
ATOM 784 C CA . ASN A 1 98 ? -4.290 1.293 -21.613 1.00 76.06 98 ASN A CA 1
ATOM 785 C C . ASN A 1 98 ? -3.671 -0.114 -21.690 1.00 76.06 98 ASN A C 1
ATOM 787 O O . ASN A 1 98 ? -4.411 -1.095 -21.842 1.00 76.06 98 ASN A O 1
ATOM 791 N N . PRO A 1 99 ? -2.336 -0.236 -21.570 1.00 77.25 99 PRO A N 1
ATOM 792 C CA . PRO A 1 99 ? -1.685 -1.531 -21.439 1.00 77.25 99 PRO A CA 1
ATOM 793 C C . PRO A 1 99 ? -2.293 -2.345 -20.286 1.00 77.25 99 PRO A C 1
ATOM 795 O O . PRO A 1 99 ? -2.878 -1.769 -19.364 1.00 77.25 99 PRO A O 1
ATOM 798 N N . PRO A 1 100 ? -2.182 -3.682 -20.307 1.00 77.25 100 PRO A N 1
ATOM 799 C CA . PRO A 1 100 ? -2.721 -4.506 -19.235 1.00 77.25 100 PRO A CA 1
ATOM 800 C C . PRO A 1 100 ? -2.083 -4.158 -17.887 1.00 77.25 100 PRO A C 1
ATOM 802 O O . PRO A 1 100 ? -0.915 -3.769 -17.812 1.00 77.25 100 PRO A O 1
ATOM 805 N N . ARG A 1 101 ? -2.856 -4.346 -16.813 1.00 83.00 101 ARG A N 1
ATOM 806 C CA . ARG A 1 101 ? -2.352 -4.217 -15.444 1.00 83.00 101 ARG A CA 1
ATOM 807 C C . ARG A 1 101 ? -1.279 -5.257 -15.167 1.00 83.00 101 ARG A C 1
ATOM 809 O O . ARG A 1 101 ? -1.419 -6.421 -15.541 1.00 83.00 101 ARG A O 1
ATOM 816 N N . ILE A 1 102 ? -0.242 -4.838 -14.458 1.00 83.19 102 ILE A N 1
ATOM 817 C CA . ILE A 1 102 ? 0.871 -5.685 -14.044 1.00 83.19 102 ILE A CA 1
ATOM 818 C C . ILE A 1 102 ? 0.800 -5.821 -12.533 1.00 83.19 102 ILE A C 1
ATOM 820 O O . ILE A 1 102 ? 0.781 -4.819 -11.823 1.00 83.19 102 ILE A O 1
ATOM 824 N N . ARG A 1 103 ? 0.763 -7.055 -12.036 1.00 85.50 103 ARG A N 1
ATOM 825 C CA . ARG A 1 103 ? 0.682 -7.335 -10.605 1.00 85.50 103 ARG A CA 1
ATOM 826 C C . ARG A 1 103 ? 1.856 -8.186 -10.157 1.00 85.50 103 ARG A C 1
ATOM 828 O O . ARG A 1 103 ? 2.120 -9.220 -10.760 1.00 85.50 103 ARG A O 1
ATOM 835 N N . PHE A 1 104 ? 2.532 -7.759 -9.099 1.00 81.94 104 PHE A N 1
ATOM 836 C CA . PHE A 1 104 ? 3.703 -8.441 -8.553 1.00 81.94 104 PHE A CA 1
ATOM 837 C C . PHE A 1 104 ? 3.885 -8.099 -7.074 1.00 81.94 104 PHE A C 1
ATOM 839 O O . PHE A 1 104 ? 3.361 -7.100 -6.581 1.00 81.94 104 PHE A O 1
ATOM 846 N N . ASP A 1 105 ? 4.606 -8.945 -6.348 1.00 85.06 105 ASP A N 1
ATOM 847 C CA . ASP A 1 105 ? 5.024 -8.633 -4.984 1.00 85.06 105 ASP A CA 1
ATOM 848 C C . ASP A 1 105 ? 6.320 -7.798 -5.051 1.00 85.06 105 ASP A C 1
ATOM 850 O O . ASP A 1 105 ? 7.144 -7.987 -5.946 1.00 85.06 105 ASP A O 1
ATOM 854 N N . ALA A 1 106 ? 6.479 -6.814 -4.168 1.00 84.62 106 ALA A N 1
ATOM 855 C CA . ALA A 1 106 ? 7.566 -5.840 -4.225 1.00 84.62 106 ALA A CA 1
ATOM 856 C C . ALA A 1 106 ? 7.961 -5.329 -2.837 1.00 84.62 106 ALA A C 1
ATOM 858 O O . ALA A 1 106 ? 7.143 -5.266 -1.915 1.00 84.62 106 ALA A O 1
ATOM 859 N N . TYR A 1 107 ? 9.195 -4.848 -2.720 1.00 87.69 107 TYR A N 1
ATOM 860 C CA . TYR A 1 107 ? 9.545 -3.907 -1.664 1.00 87.69 107 TYR A CA 1
ATOM 861 C C . TYR A 1 107 ? 9.273 -2.488 -2.145 1.00 87.69 107 TYR A C 1
ATOM 863 O O . TYR A 1 107 ? 9.623 -2.129 -3.266 1.00 87.69 107 TYR A O 1
ATOM 871 N N . VAL A 1 108 ? 8.648 -1.677 -1.299 1.00 89.56 108 VAL A N 1
ATOM 872 C CA . VAL A 1 108 ? 8.264 -0.304 -1.615 1.00 89.56 108 VAL A CA 1
ATOM 873 C C . VAL A 1 108 ? 8.801 0.614 -0.540 1.00 89.56 108 VAL A C 1
ATOM 875 O O . VAL A 1 108 ? 8.449 0.493 0.633 1.00 89.56 108 VAL A O 1
ATOM 878 N N . TRP A 1 109 ? 9.655 1.544 -0.936 1.00 89.69 109 TRP A N 1
ATOM 879 C CA . TRP A 1 109 ? 10.039 2.653 -0.082 1.00 89.69 109 TRP A CA 1
ATOM 880 C C . TRP A 1 109 ? 9.129 3.842 -0.356 1.00 89.69 109 TRP A C 1
ATOM 882 O O . TRP A 1 109 ? 8.988 4.265 -1.504 1.00 89.69 109 TRP A O 1
ATOM 892 N N . ILE A 1 110 ? 8.527 4.368 0.708 1.00 88.50 110 ILE A N 1
ATOM 893 C CA . ILE A 1 110 ? 7.749 5.605 0.674 1.00 88.50 110 ILE A CA 1
ATOM 894 C C . ILE A 1 110 ? 8.655 6.723 1.172 1.00 88.50 110 ILE A C 1
ATOM 896 O O . ILE A 1 110 ? 9.058 6.709 2.333 1.00 88.50 110 ILE A O 1
ATOM 900 N N . GLY A 1 111 ? 8.982 7.670 0.302 1.00 83.81 111 GLY A N 1
ATOM 901 C CA . GLY A 1 111 ? 9.792 8.841 0.613 1.00 83.81 111 GLY A CA 1
ATOM 902 C C . GLY A 1 111 ? 8.969 10.118 0.699 1.00 83.81 111 GLY A C 1
ATOM 903 O O . GLY A 1 111 ? 7.954 10.266 0.016 1.00 83.81 111 GLY A O 1
ATOM 904 N N . ASP A 1 112 ? 9.452 11.060 1.502 1.00 78.62 112 ASP A N 1
ATOM 905 C CA . ASP A 1 112 ? 8.971 12.438 1.469 1.00 78.62 112 ASP A CA 1
ATOM 906 C C . ASP A 1 112 ? 9.666 13.232 0.355 1.00 78.62 112 ASP A C 1
ATOM 908 O O . ASP A 1 112 ? 10.739 12.859 -0.129 1.00 78.62 112 ASP A O 1
ATOM 912 N N . THR A 1 113 ? 9.051 14.340 -0.061 1.00 62.53 113 THR A N 1
ATOM 913 C CA . THR A 1 113 ? 9.694 15.297 -0.968 1.00 62.53 113 THR A CA 1
ATOM 914 C C . THR A 1 113 ? 10.896 15.912 -0.263 1.00 62.53 113 THR A C 1
ATOM 916 O O . THR A 1 113 ? 10.759 16.404 0.859 1.00 62.53 113 THR A O 1
ATOM 919 N N . ASP A 1 114 ? 12.053 15.971 -0.923 1.00 53.31 114 ASP A N 1
ATOM 920 C CA . ASP A 1 114 ? 13.133 16.838 -0.455 1.00 53.31 114 ASP A CA 1
ATOM 921 C C . ASP A 1 114 ? 12.611 18.284 -0.380 1.00 53.31 114 ASP A C 1
ATOM 923 O O . ASP A 1 114 ? 12.077 18.823 -1.354 1.00 53.31 114 ASP A O 1
ATOM 927 N N . GLN A 1 115 ? 12.799 18.939 0.770 1.00 42.34 115 GLN A N 1
ATOM 928 C CA . GLN A 1 115 ? 12.371 20.324 1.031 1.00 42.34 115 GLN A CA 1
ATOM 929 C C . GLN A 1 115 ? 12.863 21.339 -0.022 1.00 42.34 115 GLN A C 1
ATOM 931 O O . GLN A 1 115 ? 12.299 22.424 -0.138 1.00 42.34 115 GLN A O 1
ATOM 936 N N . ARG A 1 116 ? 13.876 20.997 -0.831 1.00 42.00 116 ARG A N 1
ATOM 937 C CA . ARG A 1 116 ? 14.441 21.877 -1.867 1.00 42.00 116 ARG A CA 1
ATOM 938 C C . ARG A 1 116 ? 13.532 22.113 -3.077 1.00 42.00 116 ARG A C 1
ATOM 940 O O . ARG A 1 116 ? 13.771 23.060 -3.815 1.00 42.00 116 ARG A O 1
ATOM 947 N N . SER A 1 117 ? 12.489 21.312 -3.283 1.00 42.06 117 SER A N 1
ATOM 948 C CA . SER A 1 117 ? 11.542 21.522 -4.393 1.00 42.06 117 SER A CA 1
ATOM 949 C C . SER A 1 117 ? 10.382 22.467 -4.036 1.00 42.06 117 SER A C 1
ATOM 951 O O . SER A 1 117 ? 9.647 22.900 -4.922 1.00 42.06 117 SER A O 1
ATOM 953 N N . VAL A 1 118 ? 10.231 22.831 -2.754 1.00 43.03 118 VAL A N 1
ATOM 954 C CA . VAL A 1 118 ? 9.082 23.595 -2.225 1.00 43.03 118 VAL A CA 1
ATOM 955 C C . VAL A 1 118 ? 9.225 25.115 -2.422 1.00 43.03 118 VAL A C 1
ATOM 957 O O . VAL A 1 118 ? 8.231 25.840 -2.383 1.00 43.03 118 VAL A O 1
ATOM 960 N N . GLU A 1 119 ? 10.422 25.619 -2.740 1.00 39.75 119 GLU A N 1
ATOM 961 C CA . GLU A 1 119 ? 10.641 27.056 -3.007 1.00 39.75 119 GLU A CA 1
ATOM 962 C C . GLU A 1 119 ? 9.924 27.562 -4.274 1.00 39.75 119 GLU A C 1
ATOM 964 O O . GLU A 1 119 ? 9.739 28.764 -4.441 1.00 39.75 119 GLU A O 1
ATOM 969 N N . SER A 1 120 ? 9.440 26.665 -5.139 1.00 40.78 120 SER A N 1
ATOM 970 C CA . SER A 1 120 ? 8.692 27.033 -6.352 1.00 40.78 120 SER A CA 1
ATOM 971 C C . SER A 1 120 ? 7.163 27.031 -6.189 1.00 40.78 120 SER A C 1
ATOM 973 O O . SER A 1 120 ? 6.459 27.518 -7.071 1.00 40.78 120 SER A O 1
ATOM 975 N N . ALA A 1 121 ? 6.635 26.559 -5.053 1.00 40.28 121 ALA A N 1
ATOM 976 C CA . ALA A 1 121 ? 5.196 26.442 -4.795 1.00 40.28 121 ALA A CA 1
ATOM 977 C C . ALA A 1 121 ? 4.742 27.337 -3.626 1.00 40.28 121 ALA A C 1
ATOM 979 O O . ALA A 1 121 ? 4.047 26.910 -2.706 1.00 40.28 121 ALA A O 1
ATOM 980 N N . HIS A 1 122 ? 5.138 28.610 -3.635 1.00 37.88 122 HIS A N 1
ATOM 981 C CA . HIS A 1 122 ? 4.535 29.618 -2.761 1.00 37.88 122 HIS A CA 1
ATOM 982 C C . HIS A 1 122 ? 3.183 30.057 -3.328 1.00 37.88 122 HIS A C 1
ATOM 984 O O . HIS A 1 122 ? 3.136 30.987 -4.131 1.00 37.88 122 HIS A O 1
ATOM 990 N N . ARG A 1 123 ? 2.105 29.370 -2.917 1.00 39.84 123 ARG A N 1
ATOM 991 C CA . ARG A 1 123 ? 0.721 29.878 -2.742 1.00 39.84 123 ARG A CA 1
ATOM 992 C C . ARG A 1 123 ? -0.249 28.706 -2.529 1.00 39.84 123 ARG A C 1
ATOM 994 O O . ARG A 1 123 ? -0.972 28.331 -3.442 1.00 39.84 123 ARG A O 1
ATOM 1001 N N . SER A 1 124 ? -0.273 28.131 -1.329 1.00 35.53 124 SER A N 1
ATOM 1002 C CA . SER A 1 124 ? -1.511 27.590 -0.747 1.00 35.53 124 SER A CA 1
ATOM 1003 C C . SER A 1 124 ? -1.276 27.222 0.716 1.00 35.53 124 SER A C 1
ATOM 1005 O O . SER A 1 124 ? -0.460 26.359 1.035 1.00 35.53 124 SER A O 1
ATOM 1007 N N . GLU A 1 125 ? -1.962 27.914 1.618 1.00 41.84 125 GLU A N 1
ATOM 1008 C CA . GLU A 1 125 ? -1.953 27.654 3.055 1.00 41.84 125 GLU A CA 1
ATOM 1009 C C . GLU A 1 125 ? -2.787 26.404 3.355 1.00 41.84 125 GLU A C 1
ATOM 1011 O O . GLU A 1 125 ? -3.985 26.493 3.592 1.00 41.84 125 GLU A O 1
ATOM 1016 N N . THR A 1 126 ? -2.165 25.226 3.262 1.00 37.25 126 THR A N 1
ATOM 1017 C CA . THR A 1 126 ? -2.511 23.959 3.950 1.00 37.25 126 THR A CA 1
ATOM 1018 C C . THR A 1 126 ? -1.569 22.876 3.416 1.00 37.25 126 THR A C 1
ATOM 1020 O O . THR A 1 126 ? -1.915 22.099 2.533 1.00 37.25 126 THR A O 1
ATOM 1023 N N . PHE A 1 127 ? -0.325 22.838 3.904 1.00 38.69 127 PHE A N 1
ATOM 1024 C CA . PHE A 1 127 ? 0.597 21.758 3.541 1.00 38.69 127 PHE A CA 1
ATOM 1025 C C . PHE A 1 127 ? 0.220 20.490 4.313 1.00 38.69 127 PHE A C 1
ATOM 1027 O O . PHE A 1 127 ? 0.733 20.219 5.400 1.00 38.69 127 PHE A O 1
ATOM 1034 N N . GLU A 1 128 ? -0.700 19.710 3.753 1.00 43.84 128 GLU A N 1
ATOM 1035 C CA . GLU A 1 128 ? -0.781 18.291 4.071 1.00 43.84 128 GLU A CA 1
ATOM 1036 C C . GLU A 1 128 ? 0.512 17.635 3.565 1.00 43.84 128 GLU A C 1
ATOM 1038 O O . GLU A 1 128 ? 0.779 17.585 2.365 1.00 43.84 128 GLU A O 1
ATOM 1043 N N . TYR A 1 129 ? 1.363 17.199 4.495 1.00 47.53 129 TYR A N 1
ATOM 1044 C CA . TYR A 1 129 ? 2.567 16.434 4.184 1.00 47.53 129 TYR A CA 1
ATOM 1045 C C . TYR A 1 129 ? 2.152 15.098 3.566 1.00 47.53 129 TYR A C 1
ATOM 1047 O O . TYR A 1 129 ? 1.793 14.161 4.281 1.00 47.53 129 TYR A O 1
ATOM 1055 N N . HIS A 1 130 ? 2.193 15.020 2.239 1.00 54.00 130 HIS A N 1
ATOM 1056 C CA . HIS A 1 130 ? 1.975 13.780 1.509 1.00 54.00 130 HIS A CA 1
ATOM 1057 C C . HIS A 1 130 ? 3.310 13.275 0.966 1.00 54.00 130 HIS A C 1
ATOM 1059 O O . HIS A 1 130 ? 4.034 14.047 0.330 1.00 54.00 130 HIS A O 1
ATOM 1065 N N . PRO A 1 131 ? 3.659 11.998 1.200 1.00 58.81 131 PRO A N 1
ATOM 1066 C CA . PRO A 1 131 ? 4.864 11.432 0.621 1.00 58.81 131 PRO A CA 1
ATOM 1067 C C . PRO A 1 131 ? 4.759 11.493 -0.900 1.00 58.81 131 PRO A C 1
ATOM 1069 O O . PRO A 1 131 ? 3.745 11.103 -1.479 1.00 58.81 131 PRO A O 1
ATOM 1072 N N . SER A 1 132 ? 5.799 12.003 -1.544 1.00 75.62 132 SER A N 1
ATOM 1073 C CA . SER A 1 132 ? 5.783 12.331 -2.972 1.00 75.62 132 SER A CA 1
ATOM 1074 C C . SER A 1 132 ? 6.657 11.411 -3.808 1.00 75.62 132 SER A C 1
ATOM 1076 O O . SER A 1 132 ? 6.735 11.581 -5.024 1.00 75.62 132 SER A O 1
ATOM 1078 N N . ARG A 1 133 ? 7.339 10.442 -3.188 1.00 86.62 133 ARG A N 1
ATOM 1079 C CA . ARG A 1 133 ? 8.227 9.531 -3.906 1.00 86.62 133 ARG A CA 1
ATOM 1080 C C . ARG A 1 133 ? 7.975 8.088 -3.519 1.00 86.62 133 ARG A C 1
ATOM 1082 O O . ARG A 1 133 ? 7.929 7.745 -2.339 1.00 86.62 133 ARG A O 1
ATOM 1089 N N . LEU A 1 134 ? 7.876 7.239 -4.532 1.00 89.06 134 LEU A N 1
ATOM 1090 C CA . LEU A 1 134 ? 7.884 5.794 -4.380 1.00 89.06 134 LEU A CA 1
ATOM 1091 C C . LEU A 1 134 ? 9.095 5.230 -5.094 1.00 89.06 134 LEU A C 1
ATOM 1093 O O . LEU A 1 134 ? 9.394 5.612 -6.222 1.00 89.06 134 LEU A O 1
ATOM 1097 N N . ARG A 1 135 ? 9.770 4.299 -4.430 1.00 87.38 135 ARG A N 1
ATOM 1098 C CA . ARG A 1 135 ? 10.749 3.428 -5.070 1.00 87.38 135 ARG A CA 1
ATOM 1099 C C . ARG A 1 135 ? 10.299 1.993 -4.892 1.00 87.38 135 ARG A C 1
ATOM 1101 O O . ARG A 1 135 ? 10.041 1.571 -3.764 1.00 87.38 135 ARG A O 1
ATOM 1108 N N . ILE A 1 136 ? 10.160 1.275 -5.998 1.00 86.25 136 ILE A N 1
ATOM 1109 C CA . ILE A 1 136 ? 9.577 -0.064 -6.047 1.00 86.25 136 ILE A CA 1
ATOM 1110 C C . ILE A 1 136 ? 10.631 -1.037 -6.573 1.00 86.25 136 ILE A C 1
ATOM 1112 O O . ILE A 1 136 ? 11.182 -0.842 -7.653 1.00 86.25 136 ILE A O 1
ATOM 1116 N N . TRP A 1 137 ? 10.878 -2.106 -5.823 1.00 83.75 137 TRP A N 1
ATOM 1117 C CA . TRP A 1 137 ? 11.743 -3.211 -6.223 1.00 83.75 137 TRP A CA 1
ATOM 1118 C C . TRP A 1 137 ? 10.899 -4.476 -6.360 1.00 83.75 137 TRP A C 1
ATOM 1120 O O . TRP A 1 137 ? 10.467 -5.012 -5.332 1.00 83.75 137 TRP A O 1
ATOM 1130 N N . PRO A 1 138 ? 10.639 -4.951 -7.590 1.00 76.56 138 PRO A N 1
ATOM 1131 C CA . PRO A 1 138 ? 9.937 -6.208 -7.809 1.00 76.56 138 PRO A CA 1
ATOM 1132 C C . PRO A 1 138 ? 10.652 -7.368 -7.111 1.00 76.56 138 PRO A C 1
ATOM 1134 O O . PRO A 1 138 ? 11.871 -7.519 -7.201 1.00 76.56 138 PRO A O 1
ATOM 1137 N N . VAL A 1 139 ? 9.891 -8.202 -6.410 1.00 72.06 139 VAL A N 1
ATOM 1138 C CA . VAL A 1 139 ? 10.381 -9.442 -5.813 1.00 72.06 139 VAL A CA 1
ATOM 1139 C C . VAL A 1 139 ? 10.176 -10.550 -6.841 1.00 72.06 139 VAL A C 1
ATOM 1141 O O . VAL A 1 139 ? 9.122 -11.168 -6.896 1.00 72.06 139 VAL A O 1
ATOM 1144 N N . ASP A 1 140 ? 11.197 -10.788 -7.662 1.00 57.03 140 ASP A N 1
ATOM 1145 C CA . ASP A 1 140 ? 11.250 -11.923 -8.603 1.00 57.03 140 ASP A CA 1
ATOM 1146 C C . ASP A 1 140 ? 12.393 -12.901 -8.275 1.00 57.03 140 ASP A C 1
ATOM 1148 O O . ASP A 1 140 ? 12.746 -13.771 -9.066 1.00 57.03 140 ASP A O 1
ATOM 1152 N N . ARG A 1 141 ? 13.015 -12.763 -7.098 1.00 44.66 141 ARG A N 1
ATOM 1153 C CA . ARG A 1 141 ? 14.215 -13.518 -6.725 1.00 44.66 141 ARG A CA 1
ATOM 1154 C C . ARG A 1 141 ? 14.073 -14.123 -5.338 1.00 44.66 141 ARG A C 1
ATOM 1156 O O . ARG A 1 141 ? 13.945 -13.410 -4.346 1.00 44.66 141 ARG A O 1
ATOM 1163 N N . SER A 1 142 ? 14.177 -15.443 -5.290 1.00 35.75 142 SER A N 1
ATOM 1164 C CA . SER A 1 142 ? 14.221 -16.338 -4.127 1.00 35.75 142 SER A CA 1
ATOM 1165 C C . SER A 1 142 ? 15.303 -16.031 -3.072 1.00 35.75 142 SER A C 1
ATOM 1167 O O . SER A 1 142 ? 15.428 -16.777 -2.106 1.00 35.75 142 SER A O 1
ATOM 1169 N N . ASP A 1 143 ? 16.048 -14.927 -3.185 1.00 37.47 143 ASP A N 1
ATOM 1170 C CA . ASP A 1 143 ? 17.333 -14.764 -2.497 1.00 37.47 143 ASP A CA 1
ATOM 1171 C C . ASP A 1 143 ? 17.430 -13.495 -1.631 1.00 37.47 143 ASP A C 1
ATOM 1173 O O . ASP A 1 143 ? 18.522 -12.992 -1.366 1.00 37.47 143 ASP A O 1
ATOM 1177 N N . MET A 1 144 ? 16.310 -12.970 -1.127 1.00 36.69 144 MET A N 1
ATOM 1178 C CA . MET A 1 144 ? 16.334 -11.979 -0.041 1.00 36.69 144 MET A CA 1
ATOM 1179 C C . MET A 1 144 ? 15.819 -12.577 1.268 1.00 36.69 144 MET A C 1
ATOM 1181 O O . MET A 1 144 ? 14.800 -12.175 1.825 1.00 36.69 144 MET A O 1
ATOM 1185 N N . HIS A 1 145 ? 16.579 -13.532 1.812 1.00 32.03 145 HIS A N 1
ATOM 1186 C CA . HIS A 1 145 ? 16.453 -13.866 3.224 1.00 32.03 145 HIS A CA 1
ATOM 1187 C C . HIS A 1 145 ? 16.839 -12.656 4.081 1.00 32.03 145 HIS A C 1
ATOM 1189 O O . HIS A 1 145 ? 17.884 -12.028 3.908 1.00 32.03 145 HIS A O 1
ATOM 1195 N N . SER A 1 146 ? 15.985 -12.351 5.055 1.00 36.78 146 SER A N 1
ATOM 1196 C CA . SER A 1 146 ? 16.075 -11.234 5.998 1.00 36.78 146 SER A CA 1
ATOM 1197 C C . SER A 1 146 ? 17.253 -11.310 6.985 1.00 36.78 146 SER A C 1
ATOM 1199 O O . SER A 1 146 ? 17.236 -10.649 8.025 1.00 36.78 146 SER A O 1
ATOM 1201 N N . GLN A 1 147 ? 18.294 -12.089 6.698 1.00 29.95 147 GLN A N 1
ATOM 1202 C CA . GLN A 1 147 ? 19.515 -12.155 7.491 1.00 29.95 147 GLN A CA 1
ATOM 1203 C C . GLN A 1 147 ? 20.716 -12.176 6.555 1.00 29.95 147 GLN A C 1
ATOM 1205 O O . GLN A 1 147 ? 20.756 -12.918 5.582 1.00 29.95 147 GLN A O 1
ATOM 1210 N N . GLY A 1 148 ? 21.634 -11.245 6.806 1.00 32.03 148 GLY A N 1
ATOM 1211 C CA . GLY A 1 148 ? 22.544 -10.740 5.792 1.00 32.03 148 GLY A CA 1
ATOM 1212 C C . GLY A 1 148 ? 23.377 -11.807 5.108 1.00 32.03 148 GLY A C 1
ATOM 1213 O O . GLY A 1 148 ? 24.058 -12.554 5.783 1.00 32.03 148 GLY A O 1
ATOM 1214 N N . ILE A 1 149 ? 23.403 -11.759 3.783 1.00 25.92 149 ILE A N 1
ATOM 1215 C CA . ILE A 1 149 ? 24.462 -12.263 2.911 1.00 25.92 149 ILE A CA 1
ATOM 1216 C C . ILE A 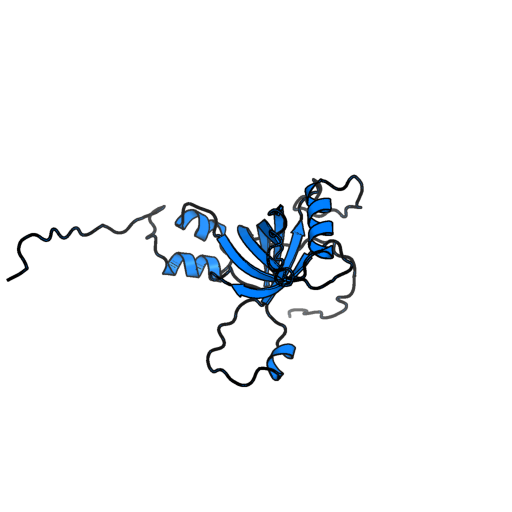1 149 ? 24.385 -11.425 1.625 1.00 25.92 149 ILE A C 1
ATOM 1218 O O . ILE A 1 149 ? 23.312 -10.989 1.210 1.00 25.92 149 ILE A O 1
ATOM 1222 N N . ALA A 1 150 ? 25.549 -11.118 1.056 1.00 31.47 150 ALA A N 1
ATOM 1223 C CA . ALA A 1 150 ? 25.683 -10.496 -0.255 1.00 31.47 150 ALA A CA 1
ATOM 1224 C C . ALA A 1 150 ? 25.281 -11.503 -1.338 1.00 31.47 150 ALA A C 1
ATOM 1226 O O . ALA A 1 150 ? 25.758 -12.636 -1.295 1.00 31.47 150 ALA A O 1
ATOM 1227 N N . VAL A 1 151 ? 24.465 -11.107 -2.318 1.00 29.03 151 VAL A N 1
ATOM 1228 C CA . VAL A 1 151 ? 24.091 -12.008 -3.416 1.00 29.03 151 VAL A CA 1
ATOM 1229 C C . VAL A 1 151 ? 24.264 -11.325 -4.767 1.00 29.03 151 VAL A C 1
ATOM 1231 O O . VAL A 1 151 ? 23.861 -10.182 -4.979 1.00 29.03 151 VAL A O 1
ATOM 1234 N N . ARG A 1 152 ? 24.942 -12.058 -5.653 1.00 25.72 152 ARG A N 1
ATOM 1235 C CA . ARG A 1 152 ? 25.126 -11.778 -7.075 1.00 25.72 152 ARG A CA 1
ATOM 1236 C C . ARG A 1 152 ? 23.870 -12.179 -7.841 1.00 25.72 152 ARG A C 1
ATOM 1238 O O . ARG A 1 152 ? 23.310 -13.239 -7.598 1.00 25.72 152 ARG A O 1
ATOM 1245 N N . VAL A 1 153 ? 23.511 -11.352 -8.811 1.00 30.28 153 VAL A N 1
ATOM 1246 C CA . VAL A 1 153 ? 22.426 -11.582 -9.761 1.00 30.28 153 VAL A CA 1
ATOM 1247 C C . VAL A 1 153 ? 22.808 -12.694 -10.739 1.00 30.28 153 VAL A C 1
ATOM 1249 O O . VAL A 1 153 ? 23.764 -12.529 -11.489 1.00 30.28 153 VAL A O 1
ATOM 1252 N N . ASN A 1 154 ? 22.059 -13.797 -10.752 1.00 28.72 154 ASN A N 1
ATOM 1253 C CA . ASN A 1 154 ? 22.078 -14.788 -11.828 1.00 28.72 154 ASN A CA 1
ATOM 1254 C C . ASN A 1 154 ? 20.644 -15.248 -12.130 1.00 28.72 154 ASN A C 1
ATOM 1256 O O . ASN A 1 154 ? 19.911 -15.582 -11.207 1.00 28.72 154 ASN A O 1
ATOM 1260 N N . GLY A 1 155 ? 20.313 -15.342 -13.422 1.00 36.00 155 GLY A N 1
ATOM 1261 C CA . GLY A 1 155 ? 19.252 -16.213 -13.945 1.00 36.00 155 GLY A CA 1
ATOM 1262 C C . GLY A 1 155 ? 17.893 -15.561 -14.220 1.00 36.00 155 GLY A C 1
ATOM 1263 O O . GLY A 1 155 ? 17.207 -15.164 -13.293 1.00 36.00 155 GLY A O 1
ATOM 1264 N N . GLU A 1 156 ? 17.554 -15.513 -15.515 1.00 35.62 156 GLU A N 1
ATOM 1265 C CA . GLU A 1 156 ? 16.226 -15.455 -16.161 1.00 35.62 156 GLU A CA 1
ATOM 1266 C C . GLU A 1 156 ? 15.199 -14.406 -15.682 1.00 35.62 156 GLU A C 1
ATOM 1268 O O . GLU A 1 156 ? 14.614 -14.487 -14.607 1.00 35.62 156 GLU A O 1
ATOM 1273 N N . MET A 1 157 ? 14.918 -13.425 -16.554 1.00 44.94 157 MET A N 1
ATOM 1274 C CA . MET A 1 157 ? 13.805 -12.486 -16.384 1.00 44.94 157 MET A CA 1
ATOM 1275 C C . MET A 1 157 ? 12.471 -13.239 -16.406 1.00 44.94 157 MET A C 1
ATOM 1277 O O . MET A 1 157 ? 12.064 -13.769 -17.441 1.00 44.94 157 MET A O 1
ATOM 1281 N N . ASN A 1 158 ? 11.764 -13.246 -15.279 1.00 55.72 158 ASN A N 1
ATOM 1282 C CA . ASN A 1 158 ? 10.380 -13.700 -15.225 1.00 55.72 158 ASN A CA 1
ATOM 1283 C C . ASN A 1 158 ? 9.480 -12.767 -16.069 1.00 55.72 158 ASN A C 1
ATOM 1285 O O . ASN A 1 158 ? 9.814 -11.610 -16.342 1.00 55.72 158 ASN A O 1
ATOM 1289 N N . THR A 1 159 ? 8.311 -13.256 -16.486 1.00 57.00 159 THR A N 1
ATOM 1290 C CA . THR A 1 159 ? 7.361 -12.540 -17.359 1.00 57.00 159 THR A CA 1
ATOM 1291 C C . THR A 1 159 ? 6.932 -11.179 -16.787 1.00 57.00 159 THR A C 1
ATOM 1293 O O . THR A 1 159 ? 6.678 -10.248 -17.552 1.00 57.00 159 THR A O 1
ATOM 1296 N N . ALA A 1 160 ? 6.901 -11.033 -15.457 1.00 54.41 160 ALA A N 1
ATOM 1297 C CA . ALA A 1 160 ? 6.591 -9.774 -14.779 1.00 54.41 160 ALA A CA 1
ATOM 1298 C C . ALA A 1 160 ? 7.673 -8.700 -14.993 1.00 54.41 160 ALA A C 1
ATOM 1300 O O . ALA A 1 160 ? 7.332 -7.555 -15.283 1.00 54.41 160 ALA A O 1
ATOM 1301 N N . SER A 1 161 ? 8.958 -9.071 -14.940 1.00 61.19 161 SER A N 1
ATOM 1302 C CA . SER A 1 161 ? 10.080 -8.166 -15.230 1.00 61.19 161 SER A CA 1
ATOM 1303 C C . SER A 1 161 ? 10.034 -7.650 -16.671 1.00 61.19 161 SER A C 1
ATOM 1305 O O . SER A 1 161 ? 10.189 -6.456 -16.901 1.00 61.19 161 SER A O 1
ATOM 1307 N N . ILE A 1 162 ? 9.742 -8.525 -17.640 1.00 64.19 162 ILE A N 1
ATOM 1308 C CA . ILE A 1 162 ? 9.633 -8.139 -19.059 1.00 64.19 162 ILE A CA 1
ATOM 1309 C C . ILE A 1 162 ? 8.447 -7.189 -19.277 1.00 64.19 162 ILE A C 1
ATOM 1311 O O . ILE A 1 162 ? 8.555 -6.202 -20.007 1.00 64.19 162 ILE A O 1
ATOM 1315 N N . ALA A 1 163 ? 7.304 -7.474 -18.645 1.00 63.66 163 ALA A N 1
ATOM 1316 C CA . ALA A 1 163 ? 6.128 -6.613 -18.717 1.00 63.66 163 ALA A CA 1
ATOM 1317 C C . ALA A 1 163 ? 6.393 -5.235 -18.091 1.00 63.66 163 ALA A C 1
ATOM 1319 O O . ALA A 1 163 ? 5.967 -4.223 -18.648 1.00 63.66 163 ALA A O 1
ATOM 1320 N N . LEU A 1 164 ? 7.120 -5.194 -16.970 1.00 67.94 164 LEU A N 1
ATOM 1321 C CA . LEU A 1 164 ? 7.499 -3.959 -16.293 1.00 67.94 164 LEU A CA 1
ATOM 1322 C C . LEU A 1 164 ? 8.438 -3.112 -17.155 1.00 67.94 164 LEU A C 1
ATOM 1324 O O . LEU A 1 164 ? 8.148 -1.940 -17.387 1.00 67.94 164 LEU A O 1
ATOM 1328 N N . ASP A 1 165 ? 9.502 -3.708 -17.694 1.00 69.56 165 ASP A N 1
ATOM 1329 C CA . ASP A 1 165 ? 10.450 -3.014 -18.572 1.00 69.56 165 ASP A CA 1
ATOM 1330 C C . ASP A 1 165 ? 9.754 -2.438 -19.806 1.00 69.56 165 ASP A C 1
ATOM 1332 O O . ASP A 1 165 ? 10.013 -1.307 -20.227 1.00 69.56 165 ASP A O 1
ATOM 1336 N N . ARG A 1 166 ? 8.818 -3.193 -20.386 1.00 67.50 166 ARG A N 1
ATOM 1337 C CA . ARG A 1 166 ? 8.015 -2.717 -21.511 1.00 67.50 166 ARG A CA 1
ATOM 1338 C C . ARG A 1 166 ? 7.129 -1.536 -21.113 1.00 67.50 166 ARG A C 1
ATOM 1340 O O . ARG A 1 166 ? 7.144 -0.516 -21.798 1.00 67.50 166 ARG A O 1
ATOM 1347 N N . ALA A 1 167 ? 6.403 -1.646 -20.003 1.00 66.81 167 ALA A N 1
ATOM 1348 C CA . ALA A 1 167 ? 5.539 -0.579 -19.510 1.00 66.81 167 ALA A CA 1
ATOM 1349 C C . ALA A 1 167 ? 6.318 0.709 -19.198 1.00 66.81 167 ALA A C 1
ATOM 1351 O O . ALA A 1 167 ? 5.850 1.801 -19.510 1.00 66.81 167 ALA A O 1
ATOM 1352 N N . MET A 1 168 ? 7.532 0.586 -18.661 1.00 69.31 168 MET A N 1
ATOM 1353 C CA . MET A 1 168 ? 8.425 1.714 -18.381 1.00 69.31 168 MET A CA 1
ATOM 1354 C C . MET A 1 168 ? 8.953 2.412 -19.633 1.00 69.31 168 MET A C 1
ATOM 1356 O O . MET A 1 168 ? 9.223 3.614 -19.613 1.00 69.31 168 MET A O 1
ATOM 1360 N N . ASN A 1 169 ? 9.101 1.673 -20.730 1.00 70.75 169 ASN A N 1
ATOM 1361 C CA . ASN A 1 169 ? 9.508 2.242 -22.010 1.00 70.75 169 ASN A CA 1
ATOM 1362 C C . ASN A 1 169 ? 8.346 2.903 -22.760 1.00 70.75 169 ASN A C 1
ATOM 1364 O O . ASN A 1 169 ? 8.568 3.866 -23.494 1.00 70.75 169 ASN A O 1
ATOM 1368 N N . GLU A 1 170 ? 7.127 2.391 -22.583 1.00 69.94 170 GLU A N 1
ATOM 1369 C CA . GLU A 1 170 ? 5.937 2.822 -23.321 1.00 69.94 170 GLU A CA 1
ATOM 1370 C C . GLU A 1 170 ? 5.111 3.896 -22.591 1.00 69.94 170 GLU A C 1
ATOM 1372 O O . GLU A 1 170 ? 4.336 4.601 -23.237 1.00 69.94 170 GLU A O 1
ATOM 1377 N N . SER A 1 171 ? 5.252 4.047 -21.270 1.00 73.31 171 SER A N 1
ATOM 1378 C CA . SER A 1 171 ? 4.410 4.941 -20.466 1.00 73.31 171 SER A CA 1
ATOM 1379 C C . SER A 1 171 ? 5.202 5.786 -19.469 1.00 73.31 171 SER A C 1
ATOM 1381 O O . SER A 1 171 ? 6.156 5.339 -18.838 1.00 73.31 171 SER A O 1
ATOM 1383 N N . HIS A 1 172 ? 4.755 7.032 -19.298 1.00 78.56 172 HIS A N 1
ATOM 1384 C CA . HIS A 1 172 ? 5.321 7.997 -18.348 1.00 78.56 172 HIS A CA 1
ATOM 1385 C C . HIS A 1 172 ? 4.467 8.207 -17.101 1.00 78.56 172 HIS A C 1
ATOM 1387 O O . HIS A 1 172 ? 4.950 8.775 -16.124 1.00 78.56 172 HIS A O 1
ATOM 1393 N N . SER A 1 173 ? 3.222 7.730 -17.118 1.00 86.38 173 SER A N 1
ATOM 1394 C CA . SER A 1 173 ? 2.286 7.846 -16.008 1.00 86.38 173 SER A CA 1
ATOM 1395 C C . SER A 1 173 ? 1.668 6.494 -15.676 1.00 86.38 173 SER A C 1
ATOM 1397 O O . SER A 1 173 ? 1.408 5.676 -16.564 1.00 86.38 173 SER A O 1
ATOM 1399 N N . PHE A 1 174 ? 1.450 6.277 -14.384 1.00 88.38 174 PHE A N 1
ATOM 1400 C CA . PHE A 1 174 ? 0.980 5.028 -13.813 1.00 88.38 174 PHE A CA 1
ATOM 1401 C C . PHE A 1 174 ? -0.070 5.311 -12.745 1.00 88.38 174 PHE A C 1
ATOM 1403 O O . PHE A 1 174 ? 0.105 6.194 -11.906 1.00 88.38 174 PHE A O 1
ATOM 1410 N N . GLU A 1 175 ? -1.135 4.522 -12.733 1.00 92.44 175 GLU A N 1
ATOM 1411 C CA . GLU A 1 175 ? -1.925 4.311 -11.524 1.00 92.44 175 GLU A CA 1
ATOM 1412 C C . GLU A 1 175 ? -1.312 3.124 -10.772 1.00 92.44 175 GLU A C 1
ATOM 1414 O O . GLU A 1 175 ? -1.085 2.056 -11.347 1.00 92.44 175 GLU A O 1
ATOM 1419 N N . VAL A 1 176 ? -0.983 3.334 -9.501 1.00 92.88 176 VAL A N 1
ATOM 1420 C CA . VAL A 1 176 ? -0.265 2.375 -8.661 1.00 92.88 176 VAL A CA 1
ATOM 1421 C C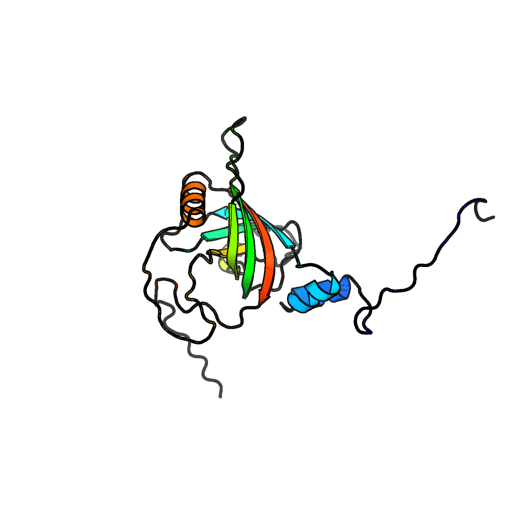 . VAL A 1 176 ? -1.111 2.038 -7.451 1.00 92.88 176 VAL A C 1
ATOM 1423 O O . VAL A 1 176 ? -1.364 2.901 -6.615 1.00 92.88 176 VAL A O 1
ATOM 1426 N N . VAL A 1 177 ? -1.501 0.773 -7.325 1.00 95.19 177 VAL A N 1
ATOM 1427 C CA . VAL A 1 177 ? -2.151 0.254 -6.121 1.00 95.19 177 VAL A CA 1
ATOM 1428 C C . VAL A 1 177 ? -1.113 -0.466 -5.271 1.00 95.19 177 VAL A C 1
ATOM 1430 O O . VAL A 1 177 ? -0.408 -1.353 -5.753 1.00 95.19 177 VAL A O 1
ATOM 1433 N N . LEU A 1 178 ? -1.033 -0.092 -3.997 1.00 95.06 178 LEU A N 1
ATOM 1434 C CA . LEU A 1 178 ? -0.147 -0.690 -3.003 1.00 95.06 178 LEU A CA 1
ATOM 1435 C C . LEU A 1 178 ? -0.980 -1.367 -1.914 1.00 95.06 178 LEU A C 1
ATOM 1437 O O . LEU A 1 178 ? -1.664 -0.689 -1.151 1.00 95.06 178 LEU A O 1
ATOM 1441 N N . GLU A 1 179 ? -0.890 -2.690 -1.815 1.00 95.38 179 GLU A N 1
ATOM 1442 C CA . GLU A 1 179 ? -1.418 -3.487 -0.703 1.00 95.38 179 GLU A CA 1
ATOM 1443 C C . GLU A 1 179 ? -0.289 -3.741 0.306 1.00 95.38 179 GLU A C 1
ATOM 1445 O O . GLU A 1 179 ? 0.629 -4.515 0.029 1.00 95.38 179 GLU A O 1
ATOM 1450 N N . PHE A 1 180 ? -0.339 -3.099 1.475 1.00 92.69 180 PHE A N 1
ATOM 1451 C CA . PHE A 1 180 ? 0.727 -3.165 2.481 1.00 92.69 180 PHE A CA 1
ATOM 1452 C C . PHE A 1 180 ? 0.617 -4.413 3.355 1.00 92.69 180 PHE A C 1
ATOM 1454 O O . PHE A 1 180 ? -0.343 -4.571 4.112 1.00 92.69 180 PHE A O 1
ATOM 1461 N N . ARG A 1 181 ? 1.650 -5.258 3.328 1.00 89.75 181 ARG A N 1
ATOM 1462 C CA . ARG A 1 181 ? 1.686 -6.530 4.068 1.00 89.75 181 ARG A CA 1
ATOM 1463 C C . ARG A 1 181 ? 2.495 -6.444 5.345 1.00 89.75 181 ARG A C 1
ATOM 1465 O O . ARG A 1 181 ? 2.080 -6.933 6.400 1.00 89.75 181 ARG A O 1
ATOM 1472 N N . SER A 1 182 ? 3.672 -5.835 5.264 1.00 87.38 182 SER A N 1
ATOM 1473 C CA . SER A 1 182 ? 4.571 -5.739 6.406 1.00 87.38 182 SER A CA 1
ATOM 1474 C C . SER A 1 182 ? 5.498 -4.530 6.319 1.00 87.38 182 SER A C 1
ATOM 1476 O O . SER A 1 182 ? 5.769 -4.006 5.242 1.00 87.38 182 SER A O 1
ATOM 1478 N N . LEU A 1 183 ? 5.962 -4.064 7.480 1.00 84.31 183 LEU A N 1
ATOM 1479 C CA . LEU A 1 183 ? 7.035 -3.080 7.581 1.00 84.31 183 LEU A CA 1
ATOM 1480 C C . LEU A 1 183 ? 8.378 -3.816 7.558 1.00 84.31 183 LEU A C 1
ATOM 1482 O O . LEU A 1 183 ? 8.606 -4.717 8.368 1.00 84.31 183 LEU A O 1
ATOM 1486 N N . VAL A 1 184 ? 9.286 -3.379 6.693 1.00 81.12 184 VAL A N 1
ATOM 1487 C CA . VAL A 1 184 ? 10.649 -3.897 6.601 1.00 81.12 184 VAL A CA 1
ATOM 1488 C C . VAL A 1 184 ? 11.566 -3.026 7.458 1.00 81.12 184 VAL A C 1
ATOM 1490 O O . VAL A 1 184 ? 11.723 -1.829 7.232 1.00 81.12 184 VAL A O 1
ATOM 1493 N N . THR A 1 185 ? 12.186 -3.628 8.470 1.00 69.69 185 THR A N 1
ATOM 1494 C CA . THR A 1 185 ? 12.999 -2.911 9.468 1.00 69.69 185 THR A CA 1
ATOM 1495 C C . THR A 1 185 ? 14.462 -2.720 9.058 1.00 69.69 185 THR A C 1
ATOM 1497 O O . THR A 1 185 ? 15.208 -2.042 9.763 1.00 69.69 185 THR A O 1
ATOM 1500 N N . ARG A 1 186 ? 14.896 -3.299 7.929 1.00 57.34 186 ARG A N 1
ATOM 1501 C CA . ARG A 1 186 ? 16.242 -3.127 7.360 1.00 57.34 186 ARG A CA 1
ATOM 1502 C C . ARG A 1 186 ? 16.160 -2.994 5.835 1.00 57.34 186 ARG A C 1
ATOM 1504 O O . ARG A 1 186 ? 15.629 -3.910 5.212 1.00 57.34 186 ARG A O 1
ATOM 1511 N N . PRO A 1 187 ? 16.683 -1.914 5.227 1.00 48.81 187 PRO A N 1
ATOM 1512 C CA . PRO A 1 187 ? 16.650 -1.759 3.777 1.00 48.81 187 PRO A CA 1
ATOM 1513 C C . PRO A 1 187 ? 17.465 -2.864 3.076 1.00 48.81 187 PRO A C 1
ATOM 1515 O O . PRO A 1 187 ? 18.453 -3.346 3.647 1.00 48.81 187 PRO A O 1
ATOM 1518 N N . PRO A 1 188 ? 17.085 -3.266 1.848 1.00 48.66 188 PRO A N 1
ATOM 1519 C CA . PRO A 1 188 ? 17.879 -4.183 1.036 1.00 48.66 188 PRO A CA 1
ATOM 1520 C C . PRO A 1 188 ? 19.296 -3.625 0.836 1.00 48.66 188 PRO A C 1
ATOM 1522 O O . PRO A 1 188 ? 19.478 -2.453 0.518 1.00 48.66 188 PRO A O 1
ATOM 1525 N N . LYS A 1 189 ? 20.325 -4.461 1.032 1.00 47.12 189 LYS A N 1
ATOM 1526 C CA . LYS A 1 189 ? 21.745 -4.060 0.931 1.00 47.12 189 LYS A CA 1
ATOM 1527 C C . LYS A 1 189 ? 22.236 -3.821 -0.507 1.00 47.12 189 LYS A C 1
ATOM 1529 O O . LYS A 1 189 ? 23.413 -3.527 -0.694 1.00 47.12 189 LYS A O 1
ATOM 1534 N N . THR A 1 190 ? 21.376 -3.938 -1.513 1.00 45.91 190 THR A N 1
ATOM 1535 C CA . THR A 1 190 ? 21.755 -3.841 -2.926 1.00 45.91 190 THR A CA 1
ATOM 1536 C C . THR A 1 190 ? 20.821 -2.904 -3.683 1.00 45.91 190 THR A C 1
ATOM 1538 O O . THR A 1 190 ? 19.733 -3.284 -4.096 1.00 45.91 190 THR A O 1
ATOM 1541 N N . GLY A 1 191 ? 21.296 -1.678 -3.883 1.00 32.09 191 GLY A N 1
ATOM 1542 C CA . GLY A 1 191 ? 21.101 -0.900 -5.103 1.00 32.09 191 GLY A CA 1
ATOM 1543 C C . GLY A 1 191 ? 22.496 -0.479 -5.585 1.00 32.09 191 GLY A C 1
ATOM 1544 O O . GLY A 1 191 ? 23.406 -0.367 -4.750 1.00 32.09 191 GLY A O 1
ATOM 1545 N N . PRO A 1 192 ? 22.733 -0.305 -6.895 1.00 36.53 192 PRO A N 1
ATOM 1546 C CA . PRO A 1 192 ? 24.028 0.148 -7.370 1.00 36.53 192 PRO A CA 1
ATOM 1547 C C . PRO A 1 192 ? 24.269 1.564 -6.834 1.00 36.53 192 PRO A C 1
ATOM 1549 O O . PRO A 1 192 ? 23.361 2.387 -6.777 1.00 36.53 192 PRO A O 1
ATOM 1552 N N . SER A 1 193 ? 25.518 1.834 -6.459 1.00 34.59 193 SER A N 1
ATOM 1553 C CA . SER A 1 193 ? 26.019 3.082 -5.871 1.00 34.59 193 SER A CA 1
ATOM 1554 C C . SER A 1 193 ? 26.063 3.108 -4.339 1.00 34.59 193 SER A C 1
ATOM 1556 O O . SER A 1 193 ? 25.327 3.796 -3.632 1.00 34.59 193 SER A O 1
ATOM 1558 N N . GLN A 1 194 ? 27.097 2.430 -3.834 1.00 36.50 194 GLN A N 1
ATOM 1559 C CA . GLN A 1 194 ? 27.966 3.017 -2.819 1.00 36.50 194 GLN A CA 1
ATOM 1560 C C . GLN A 1 194 ? 28.279 4.477 -3.194 1.00 36.50 194 GLN A C 1
ATOM 1562 O O . GLN A 1 194 ? 29.215 4.731 -3.944 1.00 36.50 194 GLN A O 1
ATOM 1567 N N . ARG A 1 195 ? 27.484 5.428 -2.696 1.00 30.73 195 ARG A N 1
ATOM 1568 C CA . ARG A 1 195 ? 27.826 6.856 -2.563 1.00 30.73 195 ARG A CA 1
ATOM 1569 C C . ARG A 1 195 ? 26.832 7.564 -1.632 1.00 30.73 195 ARG A C 1
ATOM 1571 O O . ARG A 1 195 ? 26.257 8.590 -1.956 1.00 30.73 195 ARG A O 1
ATOM 1578 N N . LEU A 1 196 ? 26.674 7.033 -0.422 1.00 30.23 196 LEU A N 1
ATOM 1579 C CA . LEU A 1 196 ? 26.420 7.870 0.754 1.00 30.23 196 LEU A CA 1
ATOM 1580 C C . LEU A 1 196 ? 27.658 7.779 1.640 1.00 30.23 196 LEU A C 1
ATOM 1582 O O . LEU A 1 196 ? 27.686 7.147 2.693 1.00 30.23 196 LEU A O 1
ATOM 1586 N N . SER A 1 197 ? 28.737 8.374 1.140 1.00 29.36 197 SER A N 1
ATOM 1587 C CA . SER A 1 197 ? 29.827 8.816 1.988 1.00 29.36 197 SER A CA 1
ATOM 1588 C C . SER A 1 197 ? 29.298 9.910 2.915 1.00 29.36 197 SER A C 1
ATOM 1590 O O . SER A 1 197 ? 28.788 10.928 2.450 1.00 29.36 197 SER A O 1
ATOM 1592 N N . THR A 1 198 ? 29.538 9.706 4.212 1.00 28.08 198 THR A N 1
ATOM 1593 C CA . THR A 1 198 ? 29.599 10.716 5.284 1.00 28.08 198 THR A CA 1
ATOM 1594 C C . THR A 1 198 ? 28.297 11.396 5.716 1.00 28.08 198 THR A C 1
ATOM 1596 O O . THR A 1 198 ? 27.937 12.454 5.223 1.00 28.08 198 THR A O 1
ATOM 1599 N N . ALA A 1 199 ? 27.721 10.887 6.807 1.00 25.86 199 ALA A N 1
ATOM 1600 C CA . ALA A 1 199 ? 27.673 11.648 8.058 1.00 25.86 199 ALA A CA 1
ATOM 1601 C C . ALA A 1 199 ? 27.603 10.668 9.238 1.00 25.86 199 ALA A C 1
ATOM 1603 O O . ALA A 1 199 ? 26.597 10.004 9.474 1.00 25.86 199 ALA A O 1
ATOM 1604 N N . ARG A 1 200 ? 28.726 10.551 9.952 1.00 29.55 200 ARG A N 1
ATOM 1605 C CA . ARG A 1 200 ? 28.784 9.990 11.302 1.00 29.55 200 ARG A CA 1
ATOM 1606 C C . ARG A 1 200 ? 27.856 10.814 12.197 1.00 29.55 200 ARG A C 1
ATOM 1608 O O . ARG A 1 200 ? 28.059 12.017 12.307 1.00 29.55 200 ARG A O 1
ATOM 1615 N N . LEU A 1 201 ? 26.943 10.159 12.899 1.00 25.02 201 LEU A N 1
ATOM 1616 C CA . LEU A 1 201 ? 26.485 10.632 14.200 1.00 25.02 201 LEU A CA 1
ATOM 1617 C C . LEU A 1 201 ? 26.971 9.607 15.219 1.00 25.02 201 LEU A C 1
ATOM 1619 O O . LEU A 1 201 ? 26.406 8.530 15.389 1.00 25.02 201 LEU A O 1
ATOM 1623 N N . VAL A 1 202 ? 28.130 9.938 15.785 1.00 26.97 202 VAL A N 1
ATOM 1624 C CA . VAL A 1 202 ? 28.597 9.416 17.064 1.00 26.97 202 VAL A CA 1
ATOM 1625 C C . VAL A 1 202 ? 27.653 10.021 18.101 1.00 26.97 202 VAL A C 1
ATOM 1627 O O . VAL A 1 202 ? 27.496 11.239 18.132 1.00 26.97 202 VAL A O 1
ATOM 1630 N N . LEU A 1 203 ? 26.990 9.171 18.878 1.00 26.03 203 LEU A N 1
ATOM 1631 C CA . LEU A 1 203 ? 26.323 9.566 20.112 1.00 26.03 203 LEU A CA 1
ATOM 1632 C C . LEU A 1 203 ? 27.328 9.338 21.243 1.00 26.03 203 LEU A C 1
ATOM 1634 O O . LEU A 1 203 ? 27.632 8.188 21.561 1.00 26.03 203 LEU A O 1
ATOM 1638 N N . GLU A 1 204 ? 27.847 10.432 21.790 1.00 29.25 204 GLU A N 1
ATOM 1639 C CA . GLU A 1 204 ? 27.986 10.603 23.240 1.00 29.25 204 GLU A CA 1
ATOM 1640 C C . GLU A 1 204 ? 26.932 11.623 23.675 1.00 29.25 204 GLU A C 1
ATOM 1642 O O . GLU A 1 204 ? 26.721 12.599 22.913 1.00 29.25 204 GLU A O 1
#

InterPro domains:
  IPR014729 Rossmann-like alpha/beta/alpha sandwich fold [G3DSA:3.40.50.620] (1-45)

Organism: NCBI:txid2690220

Radius of gyration: 21.15 Å; chains: 1; bounding box: 75×46×52 Å

pLDDT: mean 70.45, std 22.56, range [25.02, 95.38]

Sequence (204 aa):
MSPDGWVFETVPPVLQDGEKVSSSRVRRYLASGRVREAARMLDRFHCTTARCLAIRNPDESLDLTVECWENQPPASMRFYECRVELQPMNFERNGVPNPPRIRFDAYVWIGDTDQRSVESAHRSETFEYHPSRLRIWPVDRSDMHSQGIAVRVNGEMNTASIALDRAMNESHSFEVVLEFRSLVTRPPKTGPSQRLSTARLVLE